Protein AF-A0A537J997-F1 (afdb_monomer)

Radius of gyration: 24.96 Å; Cα contacts (8 Å, |Δi|>4): 464; chains: 1; bounding box: 57×76×81 Å

Structure (mmCIF, N/CA/C/O backbone):
data_AF-A0A537J997-F1
#
_entry.id   AF-A0A537J997-F1
#
loop_
_atom_site.group_PDB
_atom_site.id
_atom_site.type_symbol
_atom_site.label_atom_id
_atom_site.label_alt_id
_atom_site.label_comp_id
_atom_site.label_asym_id
_atom_site.label_entity_id
_atom_site.label_seq_id
_atom_site.pdbx_PDB_ins_code
_atom_site.Cartn_x
_atom_site.Cartn_y
_atom_site.Cartn_z
_atom_site.occupancy
_atom_site.B_iso_or_equiv
_atom_site.auth_seq_id
_atom_site.auth_comp_id
_atom_site.auth_asym_id
_atom_site.auth_atom_id
_atom_site.pdbx_PDB_model_num
ATOM 1 N N . MET A 1 1 ? 32.917 -42.624 50.153 1.00 36.47 1 MET A N 1
ATOM 2 C CA . MET A 1 1 ? 31.633 -42.047 49.703 1.00 36.47 1 MET A CA 1
ATOM 3 C C . MET A 1 1 ? 31.854 -41.441 48.335 1.00 36.47 1 MET A C 1
ATOM 5 O O . MET A 1 1 ? 32.892 -40.838 48.102 1.00 36.47 1 MET A O 1
ATOM 9 N N . THR A 1 2 ? 30.968 -41.802 47.423 1.00 34.25 2 THR A N 1
ATOM 10 C CA . THR A 1 2 ? 31.220 -42.067 46.007 1.00 34.25 2 THR A CA 1
ATOM 11 C C . THR A 1 2 ? 31.314 -40.808 45.155 1.00 34.25 2 THR A C 1
ATOM 13 O O . THR A 1 2 ? 30.569 -39.849 45.336 1.00 34.25 2 THR A O 1
ATOM 16 N N . ALA A 1 3 ? 32.270 -40.859 44.231 1.00 29.03 3 ALA A N 1
ATOM 17 C CA . ALA A 1 3 ? 32.661 -39.797 43.332 1.00 29.03 3 ALA A CA 1
ATOM 18 C C . ALA A 1 3 ? 31.745 -39.674 42.107 1.00 29.03 3 ALA A C 1
ATOM 20 O O . ALA A 1 3 ? 31.043 -40.589 41.685 1.00 29.03 3 ALA A O 1
ATOM 21 N N . MET A 1 4 ? 31.827 -38.470 41.574 1.00 24.34 4 MET A N 1
ATOM 22 C CA . MET A 1 4 ? 31.091 -37.830 40.507 1.00 24.34 4 MET A CA 1
ATOM 23 C C . MET A 1 4 ? 31.702 -38.124 39.118 1.00 24.34 4 MET A C 1
ATOM 25 O O . MET A 1 4 ? 32.921 -38.213 39.000 1.00 24.34 4 MET A O 1
ATOM 29 N N . ARG A 1 5 ? 30.830 -38.076 38.091 1.00 26.88 5 ARG A N 1
ATOM 30 C CA . ARG A 1 5 ? 31.040 -37.680 36.671 1.00 26.88 5 ARG A CA 1
ATOM 31 C C . ARG A 1 5 ? 31.390 -38.715 35.579 1.00 26.88 5 ARG A C 1
ATOM 33 O O . ARG A 1 5 ? 32.319 -39.497 35.712 1.00 26.88 5 ARG A O 1
ATOM 40 N N . MET A 1 6 ? 30.733 -38.454 34.428 1.00 24.59 6 MET A N 1
ATOM 41 C CA . MET A 1 6 ? 31.009 -38.836 33.022 1.00 24.59 6 MET A CA 1
ATOM 42 C C . MET A 1 6 ? 30.538 -40.239 32.588 1.00 24.59 6 MET A C 1
ATOM 44 O O . MET A 1 6 ? 30.717 -41.183 33.335 1.00 24.59 6 MET A O 1
ATOM 48 N N . LEU A 1 7 ? 29.948 -40.500 31.410 1.00 22.09 7 LEU A N 1
ATOM 49 C CA . LEU A 1 7 ? 29.601 -39.767 30.171 1.00 22.09 7 LEU A CA 1
ATOM 50 C C . LEU A 1 7 ? 28.840 -40.784 29.256 1.00 22.09 7 LEU A C 1
ATOM 52 O O . LEU A 1 7 ? 28.905 -41.978 29.533 1.00 22.09 7 LEU A O 1
ATOM 56 N N . LEU A 1 8 ? 28.244 -40.322 28.140 1.00 22.23 8 LEU A N 1
ATOM 57 C CA . LEU A 1 8 ? 27.711 -41.084 26.977 1.00 22.23 8 LEU A CA 1
ATOM 58 C C . LEU A 1 8 ? 26.382 -41.841 27.171 1.00 22.23 8 LEU A C 1
ATOM 60 O O . LEU A 1 8 ? 26.118 -42.388 28.226 1.00 22.23 8 LEU A O 1
ATOM 64 N N . CYS A 1 9 ? 25.513 -42.051 26.182 1.00 22.20 9 CYS A N 1
ATOM 65 C CA . CYS A 1 9 ? 25.206 -41.485 24.863 1.00 22.20 9 CYS A CA 1
ATOM 66 C C . CYS A 1 9 ? 24.036 -42.360 24.380 1.00 22.20 9 CYS A C 1
ATOM 68 O O . CYS A 1 9 ? 24.237 -43.557 24.195 1.00 22.20 9 CYS A O 1
ATOM 70 N N . ALA A 1 10 ? 22.841 -41.816 24.153 1.00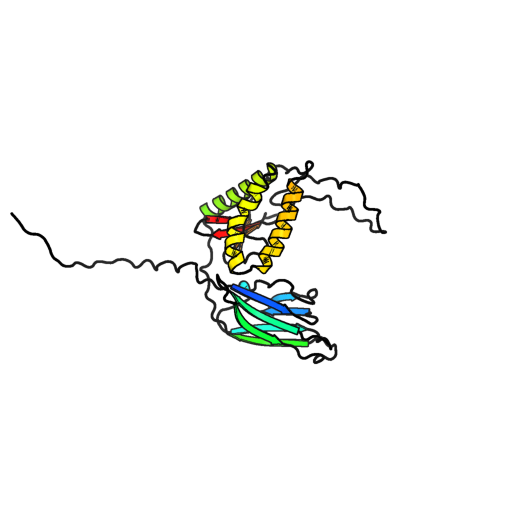 24.19 10 ALA A N 1
ATOM 71 C CA . ALA A 1 10 ? 21.840 -42.513 23.346 1.00 24.19 10 ALA A CA 1
ATOM 72 C C . ALA A 1 10 ? 20.944 -41.503 22.628 1.00 24.19 10 ALA A C 1
ATOM 74 O O . ALA A 1 10 ? 20.102 -40.823 23.205 1.00 24.19 10 ALA A O 1
ATOM 75 N N . LEU A 1 11 ? 21.239 -41.406 21.341 1.00 25.81 11 LEU A N 1
ATOM 76 C CA . LEU A 1 11 ? 20.594 -40.664 20.278 1.00 25.81 11 LEU A CA 1
ATOM 77 C C . LEU A 1 11 ? 19.203 -41.262 19.994 1.00 25.81 11 LEU A C 1
ATOM 79 O O . LEU A 1 11 ? 19.125 -42.446 19.679 1.00 25.81 11 LEU A O 1
ATOM 83 N N . ALA A 1 12 ? 18.131 -40.465 20.031 1.00 23.31 12 ALA A N 1
ATOM 84 C CA . ALA A 1 12 ? 16.886 -40.801 19.333 1.00 23.31 12 ALA A CA 1
ATOM 85 C C . ALA A 1 12 ? 16.036 -39.551 19.040 1.00 23.31 12 ALA A C 1
ATOM 87 O O . ALA A 1 12 ? 15.366 -39.010 19.911 1.00 23.31 12 ALA A O 1
ATOM 88 N N . LEU A 1 13 ? 16.098 -39.135 17.771 1.00 25.80 13 LEU A N 1
ATOM 89 C CA . LEU A 1 13 ? 15.106 -38.374 17.004 1.00 25.80 13 LEU A CA 1
ATOM 90 C C . LEU A 1 13 ? 14.492 -37.120 17.649 1.00 25.80 13 LEU A C 1
ATOM 92 O O . LEU A 1 13 ? 13.323 -37.088 18.028 1.00 25.80 13 LEU A O 1
ATOM 96 N N . LEU A 1 14 ? 15.232 -36.013 17.564 1.00 25.14 14 LEU A N 1
ATOM 97 C CA . LEU A 1 14 ? 14.590 -34.735 17.271 1.00 25.14 14 LEU A CA 1
ATOM 98 C C . LEU A 1 14 ? 14.124 -34.776 15.813 1.00 25.14 14 LEU A C 1
ATOM 100 O O . LEU A 1 14 ? 14.935 -34.730 14.888 1.00 25.14 14 LEU A O 1
ATOM 104 N N . VAL A 1 15 ? 12.808 -34.839 15.608 1.00 26.83 15 VAL A N 1
ATOM 105 C CA . VAL A 1 15 ? 12.205 -34.263 14.407 1.00 26.83 15 VAL A CA 1
ATOM 106 C C . VAL A 1 15 ? 12.656 -32.809 14.405 1.00 26.83 15 VAL A C 1
ATOM 108 O O . VAL A 1 15 ? 12.226 -32.021 15.248 1.00 26.83 15 VAL A O 1
ATOM 111 N N . ALA A 1 16 ? 13.581 -32.472 13.510 1.00 25.88 16 ALA A N 1
ATOM 112 C CA . ALA A 1 16 ? 13.862 -31.091 13.185 1.00 25.88 16 ALA A CA 1
ATOM 113 C C . ALA A 1 16 ? 12.569 -30.528 12.590 1.00 25.88 16 ALA A C 1
ATOM 115 O O . ALA A 1 16 ? 12.304 -30.652 11.396 1.00 25.88 16 ALA A O 1
ATOM 116 N N . VAL A 1 17 ? 11.724 -29.955 13.449 1.00 29.30 17 VAL A N 1
ATOM 117 C CA . VAL A 1 17 ? 10.783 -28.934 13.011 1.00 29.30 17 VAL A CA 1
ATOM 118 C C . VAL A 1 17 ? 11.666 -27.923 12.287 1.00 29.30 17 VAL A C 1
ATOM 120 O O . VAL A 1 17 ? 12.625 -27.452 12.909 1.00 29.30 17 VAL A O 1
ATOM 123 N N . PRO A 1 18 ? 11.453 -27.649 10.988 1.00 28.91 18 PRO A N 1
ATOM 124 C CA . PRO A 1 18 ? 12.225 -26.612 10.334 1.00 28.91 18 PRO A CA 1
ATOM 125 C C . PRO A 1 18 ? 12.043 -25.360 11.183 1.00 28.91 18 PRO A C 1
ATOM 127 O O . PRO A 1 18 ? 10.910 -24.934 11.425 1.00 28.91 18 PRO A O 1
ATOM 130 N N . ALA A 1 19 ? 13.153 -24.845 11.715 1.00 31.05 19 ALA A N 1
ATOM 131 C CA . ALA A 1 19 ? 13.163 -23.558 12.376 1.00 31.05 19 ALA A CA 1
ATOM 132 C C . ALA A 1 19 ? 12.455 -22.596 11.423 1.00 31.05 19 ALA A C 1
ATOM 134 O O . ALA A 1 19 ? 12.848 -22.482 10.259 1.00 31.05 19 ALA A O 1
ATOM 135 N N . ALA A 1 20 ? 11.347 -22.011 11.880 1.00 33.69 20 ALA A N 1
ATOM 136 C CA . ALA A 1 20 ? 10.652 -20.994 11.117 1.00 33.69 20 ALA A CA 1
ATOM 137 C C . ALA A 1 20 ? 11.705 -19.958 10.727 1.00 33.69 20 ALA A C 1
ATOM 139 O O . ALA A 1 20 ? 12.398 -19.446 11.608 1.00 33.69 20 ALA A O 1
ATOM 140 N N . ALA A 1 21 ? 11.880 -19.743 9.420 1.00 32.38 21 ALA A N 1
ATOM 141 C CA . ALA A 1 21 ? 12.782 -18.725 8.915 1.00 32.38 21 ALA A CA 1
ATOM 142 C C . ALA A 1 21 ? 12.516 -17.440 9.699 1.00 32.38 21 ALA A C 1
ATOM 144 O O . ALA A 1 21 ? 11.359 -17.029 9.839 1.00 32.38 21 ALA A O 1
ATOM 145 N N . ASP A 1 22 ? 13.578 -16.875 10.264 1.00 36.34 22 ASP A N 1
ATOM 146 C CA . ASP A 1 22 ? 13.520 -15.610 10.974 1.00 36.34 22 ASP A CA 1
ATOM 147 C C . ASP A 1 22 ? 12.771 -14.608 10.068 1.00 36.34 22 ASP A C 1
ATOM 149 O O . ASP A 1 22 ? 13.164 -14.436 8.909 1.00 36.34 22 ASP A O 1
ATOM 153 N N . PRO A 1 23 ? 11.658 -13.983 10.501 1.00 44.84 23 PRO A N 1
ATOM 154 C CA . PRO A 1 23 ? 10.843 -13.107 9.649 1.00 44.84 23 PRO A CA 1
ATOM 155 C C . PRO A 1 23 ? 11.566 -11.822 9.183 1.00 44.84 23 PRO A C 1
ATOM 157 O O . PRO A 1 23 ? 10.929 -10.917 8.639 1.00 44.84 23 PRO A O 1
ATOM 160 N N . GLY A 1 24 ? 12.882 -11.719 9.403 1.00 45.59 24 GLY A N 1
ATOM 161 C CA . GLY A 1 24 ? 13.751 -10.610 9.015 1.00 45.59 24 GLY A CA 1
ATOM 162 C C . GLY A 1 24 ? 14.132 -10.549 7.530 1.00 45.59 24 GLY A C 1
ATOM 163 O O . GLY A 1 24 ? 14.471 -9.468 7.062 1.00 45.59 24 GLY A O 1
ATOM 164 N N . ASP A 1 25 ? 13.996 -11.643 6.776 1.00 57.88 25 ASP A N 1
ATOM 165 C CA . ASP A 1 25 ? 14.516 -11.760 5.398 1.00 57.88 25 ASP A CA 1
ATOM 166 C C . ASP A 1 25 ? 13.438 -11.641 4.304 1.00 57.88 25 ASP A C 1
ATOM 168 O O . ASP A 1 25 ? 13.562 -12.188 3.205 1.00 57.88 25 ASP A O 1
ATOM 172 N N . VAL A 1 26 ? 12.344 -10.940 4.602 1.00 73.44 26 VAL A N 1
ATOM 173 C CA . VAL A 1 26 ? 11.335 -10.640 3.585 1.00 73.44 26 VAL A CA 1
ATOM 174 C C . VAL A 1 26 ? 11.780 -9.448 2.746 1.00 73.44 26 VAL A C 1
ATOM 176 O O . VAL A 1 26 ? 11.972 -8.345 3.258 1.00 73.44 26 VAL A O 1
ATOM 179 N N . GLU A 1 27 ? 11.839 -9.677 1.441 1.00 82.88 27 GLU A N 1
ATOM 180 C CA . GLU A 1 27 ? 12.090 -8.664 0.427 1.00 82.88 27 GLU A CA 1
ATOM 181 C C . GLU A 1 27 ? 10.782 -8.209 -0.232 1.00 82.88 27 GLU A C 1
ATOM 183 O O . GLU A 1 27 ? 9.916 -9.018 -0.565 1.00 82.88 27 GLU A O 1
ATOM 188 N N . TYR A 1 28 ? 10.671 -6.906 -0.455 1.00 86.56 28 TYR A N 1
ATOM 189 C CA . TYR A 1 28 ? 9.543 -6.249 -1.102 1.00 86.56 28 TYR A CA 1
ATOM 190 C C . TYR A 1 28 ? 10.044 -5.483 -2.316 1.00 86.56 28 TYR A C 1
ATOM 192 O O . TYR A 1 28 ? 11.132 -4.912 -2.287 1.00 86.56 28 TYR A O 1
ATOM 200 N N . GLN A 1 29 ? 9.257 -5.454 -3.384 1.00 90.62 29 GLN A N 1
ATOM 201 C CA . GLN A 1 29 ? 9.629 -4.794 -4.624 1.00 90.62 29 GLN A CA 1
ATOM 202 C C . GLN A 1 29 ? 8.787 -3.551 -4.823 1.00 90.62 29 GLN A C 1
ATOM 204 O O . GLN A 1 29 ? 7.559 -3.585 -4.705 1.00 90.62 29 GLN A O 1
ATOM 209 N N . PHE A 1 30 ? 9.475 -2.465 -5.148 1.00 90.88 30 PHE A N 1
ATOM 210 C CA . PHE A 1 30 ? 8.882 -1.161 -5.363 1.00 90.88 30 PHE A CA 1
ATOM 211 C C . PHE A 1 30 ? 9.250 -0.633 -6.737 1.00 90.88 30 PHE A C 1
ATOM 213 O O . PHE A 1 30 ? 10.374 -0.810 -7.205 1.00 90.88 30 PHE A O 1
ATOM 220 N N . LEU A 1 31 ? 8.290 0.037 -7.359 1.00 91.44 31 LEU A N 1
ATOM 221 C CA . LEU A 1 31 ? 8.464 0.733 -8.617 1.00 91.44 31 LEU A CA 1
ATOM 222 C C . LEU A 1 31 ? 8.295 2.227 -8.395 1.00 91.44 31 LEU A C 1
ATOM 224 O O . LEU A 1 31 ? 7.291 2.668 -7.844 1.00 91.44 31 LEU A O 1
ATOM 228 N N . TRP A 1 32 ? 9.249 3.014 -8.858 1.00 88.00 32 TRP A N 1
ATOM 229 C CA . TRP A 1 32 ? 9.137 4.466 -8.847 1.00 88.00 32 TRP A CA 1
ATOM 230 C C . TRP A 1 32 ? 9.607 5.040 -10.177 1.00 88.00 32 TRP A C 1
ATOM 232 O O . TRP A 1 32 ? 10.309 4.378 -10.951 1.00 88.00 32 TRP A O 1
ATOM 242 N N . SER A 1 33 ? 9.175 6.264 -10.462 1.00 87.69 33 SER A N 1
ATOM 243 C CA . SER A 1 33 ? 9.566 6.973 -11.668 1.00 87.69 33 SER A CA 1
ATOM 244 C C . SER A 1 33 ? 9.906 8.422 -11.373 1.00 87.69 33 SER A C 1
ATOM 246 O O . SER A 1 33 ? 9.309 9.056 -10.509 1.00 87.69 33 SER A O 1
ATOM 248 N N . GLU A 1 34 ? 10.853 8.944 -12.136 1.00 87.00 34 GLU A N 1
ATOM 249 C CA . GLU A 1 34 ? 11.263 10.343 -12.111 1.00 87.00 34 GLU A CA 1
ATOM 250 C C . GLU A 1 34 ? 11.273 10.896 -13.534 1.00 87.00 34 GLU A C 1
ATOM 252 O O . GLU A 1 34 ? 11.665 10.203 -14.475 1.00 87.00 34 GLU A O 1
ATOM 257 N N . GLY A 1 35 ? 10.906 12.170 -13.676 1.00 79.69 35 GLY A N 1
ATOM 258 C CA . GLY A 1 35 ? 11.126 12.926 -14.903 1.00 79.69 35 GLY A CA 1
ATOM 259 C C . GLY A 1 35 ? 9.905 13.076 -15.811 1.00 79.69 35 GLY A C 1
ATOM 260 O O . GLY A 1 35 ? 8.894 13.623 -15.382 1.00 79.69 35 GLY A O 1
ATOM 261 N N . ALA A 1 36 ? 10.066 12.727 -17.093 1.00 72.56 36 ALA A N 1
ATOM 262 C CA . ALA A 1 36 ? 9.129 13.057 -18.175 1.00 72.56 36 ALA A CA 1
ATOM 263 C C . ALA A 1 36 ? 7.803 12.267 -18.156 1.00 72.56 36 ALA A C 1
ATOM 265 O O . ALA A 1 36 ? 7.591 11.382 -17.335 1.00 72.56 36 ALA A O 1
ATOM 266 N N . TYR A 1 37 ? 6.911 12.582 -19.104 1.00 78.81 37 TYR A N 1
ATOM 267 C CA . TYR A 1 37 ? 5.542 12.066 -19.160 1.00 78.81 37 TYR A CA 1
ATOM 268 C C . TYR A 1 37 ? 5.475 10.542 -19.356 1.00 78.81 37 TYR A C 1
ATOM 270 O O . TYR A 1 37 ? 5.784 10.005 -20.427 1.00 78.81 37 TYR A O 1
ATOM 278 N N . LEU A 1 38 ? 5.025 9.860 -18.306 1.00 86.38 38 LEU A N 1
ATOM 279 C CA . LEU A 1 38 ? 4.785 8.427 -18.268 1.00 86.38 38 LEU A CA 1
ATOM 280 C C . LEU A 1 38 ? 3.290 8.153 -18.485 1.00 86.38 38 LEU A C 1
ATOM 282 O O . LEU A 1 38 ? 2.442 8.599 -17.718 1.00 86.38 38 LEU A O 1
ATOM 286 N N . HIS A 1 39 ? 2.969 7.394 -19.532 1.00 88.25 39 HIS A N 1
ATOM 287 C CA . HIS A 1 39 ? 1.589 7.012 -19.839 1.00 88.25 39 HIS A CA 1
ATOM 288 C C . HIS A 1 39 ? 1.198 5.738 -19.109 1.00 88.25 39 HIS A C 1
ATOM 290 O O . HIS A 1 39 ? 0.129 5.663 -18.525 1.00 88.25 39 HIS A O 1
ATOM 296 N N . ARG A 1 40 ? 2.049 4.711 -19.129 1.00 90.75 40 ARG A N 1
ATOM 297 C CA . ARG A 1 40 ? 1.726 3.428 -18.504 1.00 90.75 40 ARG A CA 1
ATOM 298 C C . ARG A 1 40 ? 2.979 2.667 -18.120 1.00 90.75 40 ARG A C 1
ATOM 300 O O . ARG A 1 40 ? 3.969 2.658 -18.846 1.00 90.75 40 ARG A O 1
ATOM 307 N N . VAL A 1 41 ? 2.901 1.978 -16.989 1.00 92.06 41 VAL A N 1
ATOM 308 C CA . VAL A 1 41 ? 3.865 0.953 -16.595 1.00 92.06 41 VAL A CA 1
ATOM 309 C C . VAL A 1 41 ? 3.117 -0.344 -16.381 1.00 92.06 41 VAL A C 1
ATOM 311 O O . VAL A 1 41 ? 2.090 -0.368 -15.698 1.00 92.06 41 VAL A O 1
ATOM 314 N N . ALA A 1 42 ? 3.642 -1.427 -16.940 1.00 93.94 42 ALA A N 1
ATOM 315 C CA . ALA A 1 42 ? 3.146 -2.766 -16.694 1.00 93.94 42 ALA A CA 1
ATOM 316 C C . ALA A 1 42 ? 4.278 -3.729 -16.342 1.00 93.94 42 ALA A C 1
ATOM 318 O O . ALA A 1 42 ? 5.394 -3.628 -16.846 1.00 93.94 42 ALA A O 1
ATOM 319 N N . LEU A 1 43 ? 3.966 -4.685 -15.475 1.00 95.62 43 LEU A N 1
ATOM 320 C CA . LEU A 1 43 ? 4.840 -5.793 -15.116 1.00 95.62 43 LEU A CA 1
ATOM 321 C C . LEU A 1 43 ? 4.164 -7.085 -15.550 1.00 95.62 43 LEU A C 1
ATOM 323 O O . LEU A 1 43 ? 3.027 -7.356 -15.166 1.00 95.62 43 LEU A O 1
ATOM 327 N N . ASN A 1 44 ? 4.850 -7.866 -16.386 1.00 95.94 44 ASN A N 1
ATOM 328 C CA . ASN A 1 44 ? 4.325 -9.115 -16.943 1.00 95.94 44 ASN A CA 1
ATOM 329 C C . ASN A 1 44 ? 2.937 -8.943 -17.602 1.00 95.94 44 ASN A C 1
ATOM 331 O O . ASN A 1 44 ? 2.044 -9.770 -17.425 1.00 95.94 44 ASN A O 1
ATOM 335 N N . GLY A 1 45 ? 2.741 -7.835 -18.326 1.00 92.56 45 GLY A N 1
ATOM 336 C CA . GLY A 1 45 ? 1.480 -7.489 -18.995 1.00 92.56 45 GLY A CA 1
ATOM 337 C C . GLY A 1 45 ? 0.400 -6.879 -18.090 1.00 92.56 45 GLY A C 1
ATOM 338 O O . GLY A 1 45 ? -0.591 -6.363 -18.604 1.00 92.56 45 GLY A O 1
ATOM 339 N N . MET A 1 46 ? 0.585 -6.870 -16.767 1.00 93.19 46 MET A N 1
ATOM 340 C CA . MET A 1 46 ? -0.355 -6.261 -15.821 1.00 93.19 46 MET A CA 1
ATOM 341 C C . MET A 1 46 ? 0.000 -4.797 -15.571 1.00 93.19 46 MET A C 1
ATOM 343 O O . MET A 1 46 ? 1.105 -4.495 -15.126 1.00 93.19 46 MET A O 1
ATOM 347 N N . THR A 1 47 ? -0.935 -3.885 -15.839 1.00 91.44 47 THR A N 1
ATOM 348 C CA . THR A 1 47 ? -0.761 -2.450 -15.570 1.00 91.44 47 THR A CA 1
ATOM 349 C C . THR A 1 47 ? -0.611 -2.189 -14.072 1.00 91.44 47 THR A C 1
ATOM 351 O O . THR A 1 47 ? -1.487 -2.557 -13.294 1.00 91.44 47 THR A O 1
ATOM 354 N N . VAL A 1 48 ? 0.473 -1.513 -13.685 1.00 88.69 48 VAL A N 1
ATOM 355 C CA . VAL A 1 48 ? 0.752 -1.099 -12.297 1.00 88.69 48 VAL A CA 1
ATOM 356 C C . VAL A 1 48 ? 0.616 0.412 -12.087 1.00 88.69 48 VAL A C 1
ATOM 358 O O . VAL A 1 48 ? 0.370 0.846 -10.967 1.00 88.69 48 VAL A O 1
ATOM 361 N N . ALA A 1 49 ? 0.732 1.207 -13.155 1.00 85.75 49 ALA A N 1
ATOM 362 C CA . ALA A 1 49 ? 0.487 2.651 -13.171 1.00 85.75 49 ALA A CA 1
ATOM 363 C C . ALA A 1 49 ? -0.010 3.083 -14.564 1.00 85.75 49 ALA A C 1
ATOM 365 O O . ALA A 1 49 ? 0.443 2.511 -15.558 1.00 85.75 49 ALA A O 1
ATOM 366 N N . GLY A 1 50 ? -0.913 4.069 -14.658 1.00 80.25 50 GLY A N 1
ATOM 367 C CA . GLY A 1 50 ? -1.509 4.509 -15.932 1.00 80.25 50 GLY A CA 1
ATOM 368 C C . GLY A 1 50 ? -1.978 5.975 -15.964 1.00 80.25 50 GLY A C 1
ATOM 369 O O . GLY A 1 50 ? -2.279 6.529 -14.910 1.00 80.25 50 GLY A O 1
ATOM 370 N N . ASP A 1 51 ? -2.001 6.557 -17.173 1.00 63.75 51 ASP A N 1
ATOM 371 C CA . ASP A 1 51 ? -2.499 7.829 -17.763 1.00 63.75 51 ASP A CA 1
ATOM 372 C C . ASP A 1 51 ? -2.581 9.117 -16.908 1.00 63.75 51 ASP A C 1
ATOM 374 O O . ASP A 1 51 ? -3.028 10.160 -17.381 1.00 63.75 51 ASP A O 1
ATOM 378 N N . THR A 1 52 ? -2.110 9.101 -15.664 1.00 53.97 52 THR A N 1
ATOM 379 C CA . THR A 1 52 ? -2.242 10.213 -14.705 1.00 53.97 52 THR A CA 1
ATOM 380 C C . THR A 1 52 ? -0.940 10.584 -13.998 1.00 53.97 52 THR A C 1
ATOM 382 O O . THR A 1 52 ? -0.904 11.581 -13.280 1.00 53.97 52 THR A O 1
ATOM 385 N N . ALA A 1 53 ? 0.152 9.846 -14.215 1.00 53.94 53 ALA A N 1
ATOM 386 C CA . ALA A 1 53 ? 1.402 10.052 -13.489 1.00 53.94 53 ALA A CA 1
ATOM 387 C C . ALA A 1 53 ? 2.494 10.641 -14.395 1.00 53.94 53 ALA A C 1
ATOM 389 O O . ALA A 1 53 ? 3.216 9.912 -15.058 1.00 53.94 53 ALA A O 1
ATOM 390 N N . ILE A 1 54 ? 2.674 11.967 -14.374 1.00 53.75 54 ILE A N 1
ATOM 391 C CA . ILE A 1 54 ? 3.890 12.601 -14.932 1.00 53.75 54 ILE A CA 1
ATOM 392 C C . ILE A 1 54 ? 5.122 12.173 -14.111 1.00 53.75 54 ILE A C 1
ATOM 394 O O . ILE A 1 54 ? 6.214 12.023 -14.637 1.00 53.75 54 ILE A O 1
ATOM 398 N N . SER A 1 55 ? 4.925 11.919 -12.817 1.00 60.06 55 SER A N 1
ATOM 399 C CA . SER A 1 55 ? 5.916 11.377 -11.893 1.00 60.06 55 SER A CA 1
ATOM 400 C C . SER A 1 55 ? 5.197 10.542 -10.836 1.00 60.06 55 SER A C 1
ATOM 402 O O . SER A 1 55 ? 4.146 10.948 -10.330 1.00 60.06 55 SER A O 1
ATOM 404 N N . ILE A 1 56 ? 5.745 9.371 -10.511 1.00 63.66 56 ILE A N 1
ATOM 405 C CA . ILE A 1 56 ? 5.291 8.568 -9.379 1.00 63.66 56 ILE A CA 1
ATOM 406 C C . ILE A 1 56 ? 5.966 9.162 -8.140 1.00 63.66 56 ILE A C 1
ATOM 408 O O . ILE A 1 56 ? 7.095 8.820 -7.801 1.00 63.66 56 ILE A O 1
ATOM 412 N N . SER A 1 57 ? 5.267 10.076 -7.466 1.00 67.94 57 SER A N 1
ATOM 413 C CA . SER A 1 57 ? 5.777 10.762 -6.270 1.00 67.94 57 SER A CA 1
ATOM 414 C C . SER A 1 57 ? 6.018 9.827 -5.081 1.00 67.94 57 SER A C 1
ATOM 416 O O . SER A 1 57 ? 6.714 10.197 -4.137 1.00 67.94 57 SER A O 1
ATOM 418 N N . LEU A 1 58 ? 5.446 8.622 -5.119 1.00 76.81 58 LEU A N 1
ATOM 419 C CA . LEU A 1 58 ? 5.526 7.619 -4.069 1.00 76.81 58 LEU A CA 1
ATOM 420 C C . LEU A 1 58 ? 5.775 6.229 -4.665 1.00 76.81 58 LEU A C 1
ATOM 422 O O . LEU A 1 58 ? 4.967 5.791 -5.483 1.00 76.81 58 LEU A O 1
ATOM 426 N N . PRO A 1 59 ? 6.843 5.518 -4.253 1.00 84.56 59 PRO A N 1
ATOM 427 C CA . PRO A 1 59 ? 7.115 4.163 -4.715 1.00 84.56 59 PRO A CA 1
ATOM 428 C C . PRO A 1 59 ? 5.889 3.241 -4.616 1.00 84.56 59 PRO A C 1
ATOM 430 O O . PRO A 1 59 ? 5.300 3.060 -3.553 1.00 84.56 59 PRO A O 1
ATOM 433 N N . ILE A 1 60 ? 5.518 2.628 -5.735 1.00 86.25 60 ILE A N 1
ATOM 434 C CA . ILE A 1 60 ? 4.393 1.702 -5.842 1.00 86.25 60 ILE A CA 1
ATOM 435 C C . ILE A 1 60 ? 4.871 0.316 -5.437 1.00 86.25 60 ILE A C 1
ATOM 437 O O . ILE A 1 60 ? 5.838 -0.200 -5.995 1.00 86.25 60 ILE A O 1
ATOM 441 N N . TYR A 1 61 ? 4.171 -0.320 -4.507 1.00 85.81 61 TYR A N 1
ATOM 442 C CA . TYR A 1 61 ? 4.412 -1.719 -4.184 1.00 85.81 61 TYR A CA 1
ATOM 443 C C . TYR A 1 61 ? 3.995 -2.638 -5.339 1.00 85.81 61 TYR A C 1
ATOM 445 O O . TYR A 1 61 ? 2.845 -2.607 -5.788 1.00 85.81 61 TYR A O 1
ATOM 453 N N . VAL A 1 62 ? 4.924 -3.476 -5.808 1.00 88.94 62 VAL A N 1
ATOM 454 C CA . VAL A 1 62 ? 4.724 -4.297 -7.009 1.00 88.94 62 VAL A CA 1
ATOM 455 C C . VAL A 1 62 ? 5.081 -5.777 -6.871 1.00 88.94 62 VAL A C 1
ATOM 457 O O . VAL A 1 62 ? 4.977 -6.505 -7.857 1.00 88.94 62 VAL A O 1
ATOM 460 N N . THR A 1 63 ? 5.435 -6.271 -5.680 1.00 88.00 63 THR A N 1
ATOM 461 C CA . THR A 1 63 ? 5.808 -7.689 -5.479 1.00 88.00 63 THR A CA 1
ATOM 462 C C . THR A 1 63 ? 4.788 -8.667 -6.061 1.00 88.00 63 THR A C 1
ATOM 464 O O . THR A 1 63 ? 5.174 -9.639 -6.704 1.00 88.00 63 THR A O 1
ATOM 467 N N . LYS A 1 64 ? 3.485 -8.392 -5.921 1.00 84.25 64 LYS A N 1
ATOM 468 C CA . LYS A 1 64 ? 2.420 -9.267 -6.440 1.00 84.25 64 LYS A CA 1
ATOM 469 C C . LYS A 1 64 ? 2.357 -9.386 -7.966 1.00 84.25 64 LYS A C 1
ATOM 471 O O . LYS A 1 64 ? 1.740 -10.318 -8.471 1.00 84.25 64 LYS A O 1
ATOM 476 N N . TYR A 1 65 ? 2.974 -8.460 -8.701 1.00 89.50 65 TYR A N 1
ATOM 477 C CA . TYR A 1 65 ? 3.021 -8.499 -10.165 1.00 89.50 65 TYR A CA 1
ATOM 478 C C . TYR A 1 65 ? 4.244 -9.252 -10.696 1.00 89.50 65 TYR A C 1
ATOM 480 O O . TYR A 1 65 ? 4.365 -9.455 -11.905 1.00 89.50 65 TYR A O 1
ATOM 488 N N . LEU A 1 66 ? 5.154 -9.659 -9.808 1.00 91.12 66 LEU A N 1
ATOM 489 C CA . LEU A 1 66 ? 6.394 -10.336 -10.154 1.00 91.12 66 LEU A CA 1
ATOM 490 C C . LEU A 1 66 ? 6.262 -11.848 -9.985 1.00 91.12 66 LEU A C 1
ATOM 492 O O . LEU A 1 66 ? 5.550 -12.357 -9.120 1.00 91.12 66 LEU A O 1
ATOM 496 N N . ARG A 1 67 ? 7.008 -12.575 -10.810 1.00 91.06 67 ARG A N 1
ATOM 497 C CA . ARG A 1 67 ? 7.197 -14.021 -10.692 1.00 91.06 67 ARG A CA 1
ATOM 498 C C . ARG A 1 67 ? 8.660 -14.331 -10.426 1.00 91.06 67 ARG A C 1
ATOM 500 O O . ARG A 1 67 ? 9.542 -13.541 -10.740 1.00 91.06 67 ARG A O 1
ATOM 507 N N . ASP A 1 68 ? 8.907 -15.493 -9.843 1.00 89.81 68 ASP A N 1
ATOM 508 C CA . ASP A 1 68 ? 10.276 -15.975 -9.679 1.00 89.81 68 ASP A CA 1
ATOM 509 C C . ASP A 1 68 ? 10.877 -16.309 -11.055 1.00 89.81 68 ASP A C 1
ATOM 511 O O . ASP A 1 68 ? 10.195 -16.898 -11.900 1.00 89.81 68 ASP A O 1
ATOM 515 N N . GLY A 1 69 ? 12.120 -15.895 -11.301 1.00 93.44 69 GLY A N 1
ATOM 516 C CA . GLY A 1 69 ? 12.785 -16.026 -12.594 1.00 93.44 69 GLY A CA 1
ATOM 517 C C . GLY A 1 69 ? 12.530 -14.848 -13.542 1.00 93.44 69 GLY A C 1
ATOM 518 O O . GLY A 1 69 ? 12.700 -13.682 -13.178 1.00 93.44 69 GLY A O 1
ATOM 519 N N . ALA A 1 70 ? 12.200 -15.150 -14.800 1.00 95.81 70 ALA A N 1
ATOM 520 C CA . ALA A 1 70 ? 12.138 -14.167 -15.883 1.00 95.81 70 ALA A CA 1
ATOM 521 C C . ALA A 1 70 ? 10.870 -13.302 -15.826 1.00 95.81 70 ALA A C 1
ATOM 523 O O . ALA A 1 70 ? 9.757 -13.820 -15.808 1.00 95.81 70 ALA A O 1
ATOM 524 N N . ASN A 1 71 ? 11.021 -11.986 -15.888 1.00 97.50 71 ASN A N 1
ATOM 525 C CA . ASN A 1 71 ? 9.953 -10.991 -15.873 1.00 97.50 71 ASN A CA 1
ATOM 526 C C . ASN A 1 71 ? 10.142 -9.985 -17.019 1.00 97.50 71 ASN A C 1
ATOM 528 O O . ASN A 1 71 ? 11.216 -9.899 -17.614 1.00 97.50 71 ASN A O 1
ATOM 532 N N . GLU A 1 72 ? 9.102 -9.208 -17.313 1.00 97.75 72 GLU A N 1
ATOM 533 C CA . GLU A 1 72 ? 9.149 -8.107 -18.280 1.00 97.75 72 GLU A CA 1
ATOM 534 C C . GLU A 1 72 ? 8.579 -6.828 -17.659 1.00 97.75 72 GLU A C 1
ATOM 536 O O . GLU A 1 72 ? 7.480 -6.839 -17.098 1.00 97.75 72 GLU A O 1
ATOM 541 N N . LEU A 1 73 ? 9.331 -5.734 -17.776 1.00 97.38 73 LEU A N 1
ATOM 542 C CA . LEU A 1 73 ? 8.881 -4.376 -17.494 1.00 97.38 73 LEU A CA 1
ATOM 543 C C . LEU A 1 73 ? 8.496 -3.712 -18.816 1.00 97.38 73 LEU A C 1
ATOM 545 O O . LEU A 1 73 ? 9.325 -3.586 -19.712 1.00 97.38 73 LEU A O 1
ATOM 549 N N . GLU A 1 74 ? 7.255 -3.266 -18.932 1.00 96.56 74 GLU A N 1
ATOM 550 C CA . GLU A 1 74 ? 6.756 -2.517 -20.078 1.00 96.56 74 GLU A CA 1
ATOM 551 C C . GLU A 1 74 ? 6.525 -1.060 -19.670 1.00 96.56 74 GLU A C 1
ATOM 553 O O . GLU A 1 74 ? 5.816 -0.787 -18.700 1.00 96.56 74 GLU A O 1
ATOM 558 N N . VAL A 1 75 ? 7.136 -0.129 -20.402 1.00 93.94 75 VAL A N 1
ATOM 559 C CA . VAL A 1 75 ? 7.043 1.316 -20.164 1.00 93.94 75 VAL A CA 1
ATOM 560 C C . VAL A 1 75 ? 6.515 1.990 -21.421 1.00 93.94 75 VAL A C 1
ATOM 562 O O . VAL A 1 75 ? 7.132 1.915 -22.483 1.00 93.94 75 VAL A O 1
ATOM 565 N N . GLU A 1 76 ? 5.380 2.661 -21.292 1.00 93.19 76 GLU A N 1
ATOM 566 C CA . GLU A 1 76 ? 4.763 3.484 -22.325 1.00 93.19 76 GLU A CA 1
ATOM 567 C C . GLU A 1 76 ? 4.931 4.957 -21.951 1.00 93.19 76 GLU A C 1
ATOM 569 O O . GLU A 1 76 ? 4.485 5.390 -20.886 1.00 93.19 76 GLU A O 1
ATOM 574 N N . TYR A 1 77 ? 5.602 5.732 -22.800 1.00 91.50 77 TYR A N 1
ATOM 575 C CA . TYR A 1 77 ? 6.006 7.103 -22.482 1.00 91.50 77 TYR A CA 1
ATOM 576 C C . TYR A 1 77 ? 6.099 7.983 -23.732 1.00 91.50 77 TYR A C 1
ATOM 578 O O . TYR A 1 77 ? 6.148 7.497 -24.866 1.00 91.50 77 TYR A O 1
ATOM 586 N N . THR A 1 78 ? 6.133 9.294 -23.503 1.00 90.50 78 THR A N 1
ATOM 587 C CA . THR A 1 78 ? 6.543 10.294 -24.493 1.00 90.50 78 THR A CA 1
ATOM 588 C C . THR A 1 78 ? 7.710 11.071 -23.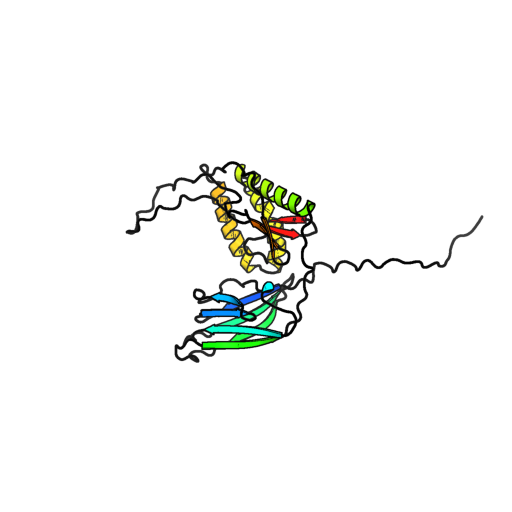898 1.00 90.50 78 THR A C 1
ATOM 590 O O . THR A 1 78 ? 7.591 11.664 -22.829 1.00 90.50 78 THR A O 1
ATOM 593 N N . SER A 1 79 ? 8.865 11.034 -24.562 1.00 88.19 79 SER A N 1
ATOM 594 C CA . SER A 1 79 ? 10.072 11.718 -24.088 1.00 88.19 79 SER A CA 1
ATOM 595 C C . SER A 1 79 ? 9.890 13.234 -24.119 1.00 88.19 79 SER A C 1
ATOM 597 O O . SER A 1 79 ? 9.520 13.789 -25.158 1.00 88.19 79 SER A O 1
ATOM 599 N N . ASP A 1 80 ? 10.257 13.908 -23.036 1.00 87.12 80 ASP A N 1
ATOM 600 C CA . ASP A 1 80 ? 10.370 15.364 -23.006 1.00 87.12 80 ASP A CA 1
ATOM 601 C C . ASP A 1 80 ? 11.710 15.820 -23.623 1.00 87.12 80 ASP A C 1
ATOM 603 O O . ASP A 1 80 ? 12.683 15.063 -23.682 1.00 87.12 80 ASP A O 1
ATOM 607 N N . THR A 1 81 ? 11.768 17.051 -24.138 1.00 88.25 81 THR A N 1
ATOM 608 C CA . THR A 1 81 ? 12.980 17.598 -24.784 1.00 88.25 81 THR A CA 1
ATOM 609 C C . THR A 1 81 ? 14.011 18.135 -23.788 1.00 88.25 81 THR A C 1
ATOM 611 O O . THR A 1 81 ? 15.160 18.364 -24.161 1.00 88.25 81 THR A O 1
ATOM 614 N N . ARG A 1 82 ? 13.620 18.331 -22.525 1.00 86.88 82 ARG A N 1
ATOM 615 C CA . ARG A 1 82 ? 14.424 18.929 -21.451 1.00 86.88 82 ARG A CA 1
ATOM 616 C C . ARG A 1 82 ? 14.703 17.947 -20.317 1.00 86.88 82 ARG A C 1
ATOM 618 O O . ARG A 1 82 ? 15.757 18.038 -19.696 1.00 86.88 82 ARG A O 1
ATOM 625 N N . VAL A 1 83 ? 13.778 17.030 -20.040 1.00 85.56 83 VAL A N 1
ATOM 626 C CA . VAL A 1 83 ? 13.852 16.087 -18.916 1.00 85.56 83 VAL A CA 1
ATOM 627 C C . VAL A 1 83 ? 13.793 14.644 -19.428 1.00 85.56 83 VAL A C 1
ATOM 629 O O . VAL A 1 83 ? 12.964 14.308 -20.268 1.00 85.56 83 VAL A O 1
ATOM 632 N N . GLY A 1 84 ? 14.680 13.773 -18.944 1.00 85.44 84 GLY A N 1
ATOM 633 C CA . GLY A 1 84 ? 14.607 12.330 -19.213 1.00 85.44 84 GLY A CA 1
ATOM 634 C C . GLY A 1 84 ? 13.640 11.630 -18.256 1.00 85.44 84 GLY A C 1
ATOM 635 O O . GLY A 1 84 ? 13.456 12.087 -17.135 1.00 85.44 84 GLY A O 1
ATOM 636 N N . LEU A 1 85 ? 13.030 10.522 -18.671 1.00 88.44 85 LEU A N 1
ATOM 637 C CA . LEU A 1 85 ? 12.264 9.619 -17.808 1.00 88.44 85 LEU A CA 1
ATOM 638 C C . LEU A 1 85 ? 13.194 8.535 -17.257 1.00 88.44 85 LEU A C 1
ATOM 640 O O . LEU A 1 85 ? 13.957 7.929 -18.007 1.00 88.44 85 LEU A O 1
ATOM 644 N N . SER A 1 86 ? 13.090 8.242 -15.966 1.00 91.06 86 SER A N 1
ATOM 645 C CA . SER A 1 86 ? 13.677 7.060 -15.338 1.00 91.06 86 SER A CA 1
ATOM 646 C C . SER A 1 86 ? 12.570 6.254 -14.672 1.00 91.06 86 SER A C 1
ATOM 648 O O . SER A 1 86 ? 11.787 6.814 -13.914 1.00 91.06 86 SER A O 1
ATOM 650 N N . VAL A 1 87 ? 12.519 4.947 -14.922 1.00 92.44 87 VAL A N 1
ATOM 651 C CA . VAL A 1 87 ? 11.645 4.004 -14.210 1.00 92.44 87 VAL A CA 1
ATOM 652 C C . VAL A 1 87 ? 12.530 2.955 -13.560 1.00 92.44 87 VAL A C 1
ATOM 654 O O . VAL A 1 87 ? 13.283 2.266 -14.250 1.00 92.44 87 VAL A O 1
ATOM 657 N N . THR A 1 88 ? 12.442 2.840 -12.241 1.00 93.56 88 THR A N 1
ATOM 658 C CA . THR A 1 88 ? 13.307 1.971 -11.446 1.00 93.56 88 THR A CA 1
ATOM 659 C C . THR A 1 88 ? 12.456 0.966 -10.688 1.00 93.56 88 THR A C 1
ATOM 661 O O . THR A 1 88 ? 11.512 1.337 -9.992 1.00 93.56 88 THR A O 1
ATOM 664 N N . LEU A 1 89 ? 12.813 -0.310 -10.815 1.00 94.69 89 LEU A N 1
ATOM 665 C CA . LEU A 1 89 ? 12.328 -1.385 -9.963 1.00 94.69 89 LEU A CA 1
ATOM 666 C C . LEU A 1 89 ? 13.431 -1.736 -8.965 1.00 94.69 89 LEU A C 1
ATOM 668 O O . LEU A 1 89 ? 14.561 -2.028 -9.364 1.00 94.69 89 LEU A O 1
ATOM 672 N N . GLU A 1 90 ? 13.103 -1.739 -7.681 1.00 93.25 90 GLU A N 1
ATOM 673 C CA . GLU A 1 90 ? 14.052 -2.003 -6.601 1.00 93.25 90 GLU A CA 1
ATOM 674 C C . GLU A 1 90 ? 13.499 -2.997 -5.583 1.00 93.25 90 GLU A C 1
ATOM 676 O O . GLU A 1 90 ? 12.298 -3.037 -5.321 1.00 93.25 90 GLU A O 1
ATOM 681 N N . THR A 1 91 ? 14.393 -3.785 -4.995 1.00 90.75 91 THR A N 1
ATOM 682 C CA . THR A 1 91 ? 14.136 -4.603 -3.815 1.00 90.75 91 THR A CA 1
ATOM 683 C C . THR A 1 91 ? 14.474 -3.802 -2.565 1.00 90.75 91 THR A C 1
ATOM 685 O O . THR A 1 91 ? 15.534 -3.181 -2.473 1.00 90.75 91 THR A O 1
ATOM 688 N N . ARG A 1 92 ? 13.594 -3.869 -1.571 1.00 88.25 92 ARG A N 1
ATOM 689 C CA . ARG A 1 92 ? 13.804 -3.358 -0.221 1.00 88.25 92 ARG A CA 1
ATOM 690 C C . ARG A 1 92 ? 13.594 -4.479 0.785 1.00 88.25 92 ARG A C 1
ATOM 692 O O . ARG A 1 92 ? 12.673 -5.280 0.646 1.00 88.25 92 ARG A O 1
ATOM 699 N N . ALA A 1 93 ? 14.413 -4.500 1.822 1.00 83.44 93 ALA A N 1
ATOM 700 C CA . ALA A 1 93 ? 14.213 -5.330 3.005 1.00 83.44 93 ALA A CA 1
ATOM 701 C C . ALA A 1 93 ? 14.178 -4.421 4.239 1.00 83.44 93 ALA A C 1
ATOM 703 O O . ALA A 1 93 ? 14.317 -3.204 4.117 1.00 83.44 93 ALA A O 1
ATOM 704 N N . LYS A 1 94 ? 13.994 -4.987 5.436 1.00 78.81 94 LYS A N 1
ATOM 705 C CA . LYS A 1 94 ? 14.126 -4.202 6.669 1.00 78.81 94 LYS A CA 1
ATOM 706 C C . LYS A 1 94 ? 15.527 -3.586 6.751 1.00 78.81 94 LYS A C 1
ATOM 708 O O . LYS A 1 94 ? 16.524 -4.305 6.723 1.00 78.81 94 LYS A O 1
ATOM 713 N N . GLY A 1 95 ? 15.594 -2.262 6.886 1.00 70.12 95 GLY A N 1
ATOM 714 C CA . GLY A 1 95 ? 16.846 -1.511 6.993 1.00 70.12 95 GLY A CA 1
ATOM 715 C C . GLY A 1 95 ? 17.131 -0.639 5.764 1.00 70.12 95 GLY A C 1
ATOM 716 O O . GLY A 1 95 ? 16.296 -0.510 4.876 1.00 70.12 95 GLY A O 1
ATOM 717 N N . PRO A 1 96 ? 18.312 -0.003 5.683 1.00 67.12 96 PRO A N 1
ATOM 718 C CA . PRO A 1 96 ? 18.594 1.009 4.659 1.00 67.12 96 PRO A CA 1
ATOM 719 C C . PRO A 1 96 ? 18.854 0.429 3.259 1.00 67.12 96 PRO A C 1
ATOM 721 O O . PRO A 1 96 ? 19.100 1.184 2.320 1.00 67.12 96 PRO A O 1
ATOM 724 N N . ARG A 1 97 ? 18.864 -0.900 3.111 1.00 74.38 97 ARG A N 1
ATOM 725 C CA . ARG A 1 97 ? 19.271 -1.564 1.874 1.00 74.38 97 ARG A CA 1
ATOM 726 C C . ARG A 1 97 ? 18.177 -1.447 0.812 1.00 74.38 97 ARG A C 1
ATOM 728 O O . ARG A 1 97 ? 17.066 -1.943 0.996 1.00 74.38 97 ARG A O 1
ATOM 735 N N . LYS A 1 98 ? 18.541 -0.834 -0.314 1.00 83.44 98 LYS A N 1
ATOM 736 C CA . LYS A 1 98 ? 17.755 -0.785 -1.547 1.00 83.44 98 LYS A CA 1
ATOM 737 C C . LYS A 1 98 ? 18.621 -1.332 -2.676 1.00 83.44 98 LYS A C 1
ATOM 739 O O . LYS A 1 98 ? 19.673 -0.763 -2.960 1.00 83.44 98 LYS A O 1
ATOM 744 N N . ASP A 1 99 ? 18.183 -2.414 -3.304 1.00 87.94 99 ASP A N 1
ATOM 745 C CA . ASP A 1 99 ? 18.900 -3.040 -4.413 1.00 87.94 99 ASP A CA 1
ATOM 746 C C . ASP A 1 99 ? 18.122 -2.815 -5.711 1.00 87.94 99 ASP A C 1
ATOM 748 O O . ASP A 1 99 ? 16.976 -3.240 -5.843 1.00 87.94 99 ASP A O 1
ATOM 752 N N . GLN A 1 100 ? 18.734 -2.151 -6.690 1.00 91.81 100 GLN A N 1
ATOM 753 C CA . GLN A 1 100 ? 18.114 -1.959 -7.999 1.00 91.81 100 GLN A CA 1
ATOM 754 C C . GLN A 1 100 ? 18.041 -3.295 -8.755 1.00 91.81 100 GLN A C 1
ATOM 756 O O . GLN A 1 100 ? 19.063 -3.944 -8.968 1.00 91.81 100 GLN A O 1
ATOM 761 N N . ILE A 1 101 ? 16.847 -3.667 -9.220 1.00 92.81 101 ILE A N 1
ATOM 762 C CA . ILE A 1 101 ? 16.614 -4.868 -10.036 1.00 92.81 101 ILE A CA 1
ATOM 763 C C . ILE A 1 101 ? 16.755 -4.526 -11.519 1.00 92.81 101 ILE A C 1
ATOM 765 O O . ILE A 1 101 ? 17.524 -5.146 -12.249 1.00 92.81 101 ILE A O 1
ATOM 769 N N . VAL A 1 102 ? 15.997 -3.528 -11.973 1.00 95.06 102 VAL A N 1
ATOM 770 C CA . VAL A 1 102 ? 16.006 -3.058 -13.359 1.00 95.06 102 VAL A CA 1
ATOM 771 C C . VAL A 1 102 ? 15.739 -1.563 -13.384 1.00 95.06 102 VAL A C 1
ATOM 773 O O . VAL A 1 102 ? 14.975 -1.037 -12.574 1.00 95.06 102 VAL A O 1
ATOM 776 N N . ARG A 1 103 ? 16.383 -0.874 -14.323 1.00 94.50 103 ARG A N 1
ATOM 777 C CA . ARG A 1 103 ? 16.166 0.544 -14.573 1.00 94.50 103 ARG A CA 1
ATOM 778 C C . ARG A 1 103 ? 16.008 0.777 -16.063 1.00 94.50 103 ARG A C 1
ATOM 780 O O . ARG A 1 103 ? 16.843 0.351 -16.856 1.00 94.50 103 ARG A O 1
ATOM 787 N N . PHE A 1 104 ? 14.942 1.473 -16.418 1.00 93.81 104 PHE A N 1
ATOM 788 C CA . PHE A 1 104 ? 14.732 2.039 -17.737 1.00 93.81 104 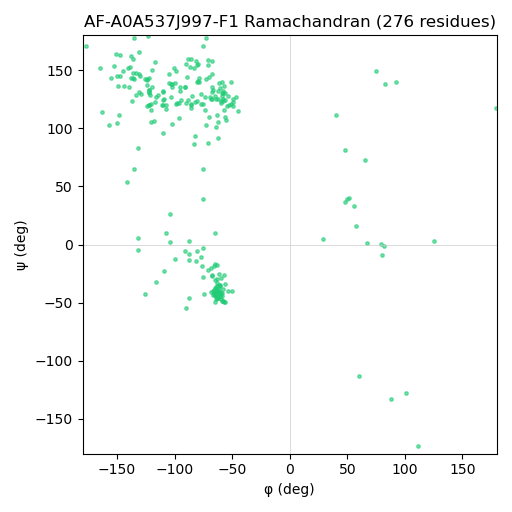PHE A CA 1
ATOM 789 C C . PHE A 1 104 ? 15.025 3.539 -17.683 1.00 93.81 104 PHE A C 1
ATOM 791 O O . PHE A 1 104 ? 14.585 4.217 -16.756 1.00 93.81 104 PHE A O 1
ATOM 798 N N . THR A 1 105 ? 15.747 4.055 -18.674 1.00 93.00 105 THR A N 1
ATOM 799 C CA . THR A 1 105 ? 15.987 5.491 -18.846 1.00 93.00 105 THR A CA 1
ATOM 800 C C . THR A 1 105 ? 15.700 5.890 -20.284 1.00 93.00 105 THR A C 1
ATOM 802 O O . THR A 1 105 ? 16.219 5.249 -21.199 1.00 93.00 105 THR A O 1
ATOM 805 N N . SER A 1 106 ? 14.924 6.953 -20.480 1.00 90.69 106 SER A N 1
ATOM 806 C CA . SER A 1 106 ? 14.678 7.534 -21.797 1.00 90.69 106 SER A CA 1
ATOM 807 C C . SER A 1 106 ? 15.727 8.588 -22.139 1.00 90.69 106 SER A C 1
ATOM 809 O O . SER A 1 106 ? 16.120 9.386 -21.282 1.00 90.69 106 SER A O 1
ATOM 811 N N . VAL A 1 107 ? 16.109 8.671 -23.410 1.00 89.19 107 VAL A N 1
ATOM 812 C CA . VAL A 1 107 ? 16.880 9.815 -23.919 1.00 89.19 107 VAL A CA 1
ATOM 813 C C . VAL A 1 107 ? 15.925 10.992 -24.162 1.00 89.19 107 VAL A C 1
ATOM 815 O O . VAL A 1 107 ? 14.773 10.800 -24.558 1.00 89.19 107 VAL A O 1
ATOM 818 N N . THR A 1 108 ? 16.370 12.223 -23.897 1.00 89.81 108 THR A N 1
ATOM 819 C CA . THR A 1 108 ? 15.555 13.422 -24.142 1.00 89.81 108 THR A CA 1
ATOM 820 C C . THR A 1 108 ? 15.205 13.544 -25.624 1.00 89.81 108 THR A C 1
ATOM 822 O O . THR A 1 108 ? 16.040 13.340 -26.501 1.00 89.81 108 THR A O 1
ATOM 825 N N . GLY A 1 109 ? 13.941 13.849 -25.915 1.00 87.62 109 GLY A N 1
ATOM 826 C CA . GLY A 1 109 ? 13.436 14.023 -27.278 1.00 87.62 109 GLY A CA 1
ATOM 827 C C . GLY A 1 109 ? 13.412 12.767 -28.164 1.00 87.62 109 GLY A C 1
ATOM 828 O O . GLY A 1 109 ? 12.979 12.871 -29.306 1.00 87.62 109 GLY A O 1
ATOM 829 N N . GLU A 1 110 ? 13.809 11.583 -27.680 1.00 91.00 110 GLU A N 1
ATOM 830 C CA . GLU A 1 110 ? 13.969 10.387 -28.530 1.00 91.00 110 GLU A CA 1
ATOM 831 C C . GLU A 1 110 ? 12.683 9.911 -29.219 1.00 91.00 110 GLU A C 1
ATOM 833 O O . GLU A 1 110 ? 12.730 9.259 -30.260 1.00 91.00 110 GLU A O 1
ATOM 838 N N . THR A 1 111 ? 11.526 10.228 -28.642 1.00 91.44 111 THR A N 1
ATOM 839 C CA . THR A 1 111 ? 10.223 9.841 -29.194 1.00 91.44 111 THR A CA 1
ATOM 840 C C . THR A 1 111 ? 9.684 10.851 -30.207 1.00 91.44 111 THR A C 1
ATOM 842 O O . THR A 1 111 ? 8.672 10.573 -30.841 1.00 91.44 111 THR A O 1
ATOM 845 N N . ASN A 1 112 ? 10.317 12.024 -30.365 1.00 89.62 112 ASN A N 1
ATOM 846 C CA . ASN A 1 112 ? 9.837 13.123 -31.216 1.00 89.62 112 ASN A CA 1
ATOM 847 C C . ASN A 1 112 ? 8.346 13.470 -30.996 1.00 89.62 112 ASN A C 1
ATOM 849 O O . ASN A 1 112 ? 7.620 13.772 -31.940 1.00 89.62 112 ASN A O 1
ATOM 853 N N . GLY A 1 113 ? 7.874 13.389 -29.746 1.00 86.12 113 GLY A N 1
ATOM 854 C CA . GLY A 1 113 ? 6.478 13.654 -29.377 1.00 86.12 113 GLY A CA 1
ATOM 855 C C . GLY A 1 113 ? 5.513 12.483 -29.598 1.00 86.12 113 GLY A C 1
ATOM 856 O O . GLY A 1 113 ? 4.338 1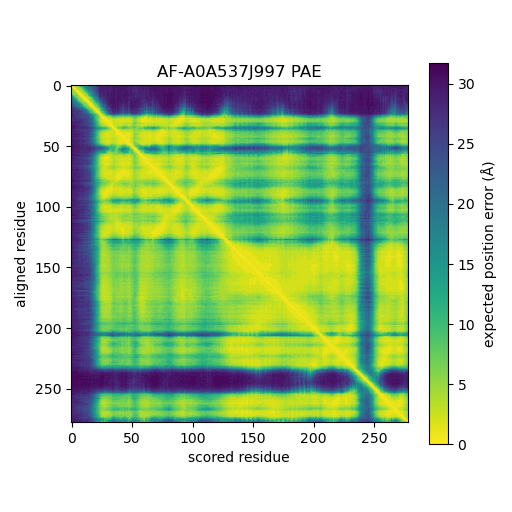2.601 -29.259 1.00 86.12 113 GLY A O 1
ATOM 857 N N . ALA A 1 114 ? 5.978 11.346 -30.120 1.00 90.88 114 ALA A N 1
ATOM 858 C CA . ALA A 1 114 ? 5.166 10.144 -30.258 1.00 90.88 114 ALA A CA 1
ATOM 859 C C . ALA A 1 114 ? 5.048 9.374 -28.931 1.00 90.88 114 ALA A C 1
ATOM 861 O O . ALA A 1 114 ? 5.904 9.443 -28.047 1.00 90.88 114 ALA A O 1
ATOM 862 N N . ARG A 1 115 ? 3.973 8.598 -28.794 1.00 91.50 115 ARG A N 1
ATOM 863 C CA . ARG A 1 115 ? 3.814 7.620 -27.712 1.00 91.50 115 ARG A CA 1
ATOM 864 C C . ARG A 1 115 ? 4.560 6.346 -28.100 1.00 91.50 115 ARG A C 1
ATOM 866 O O . ARG A 1 115 ? 4.293 5.780 -29.158 1.00 91.50 115 ARG A O 1
ATOM 873 N N . VAL A 1 116 ? 5.509 5.920 -27.271 1.00 93.44 116 VAL A N 1
ATOM 874 C CA . VAL A 1 116 ? 6.366 4.756 -27.535 1.00 93.44 116 VAL A CA 1
ATOM 875 C C . VAL A 1 116 ? 6.287 3.776 -26.374 1.00 93.44 116 VAL A C 1
ATOM 877 O O . VAL A 1 116 ? 6.266 4.180 -25.213 1.00 93.44 116 VAL A O 1
ATOM 880 N N . THR A 1 117 ? 6.298 2.482 -26.693 1.00 95.00 117 THR A N 1
ATOM 881 C CA . THR A 1 117 ? 6.364 1.391 -25.715 1.00 95.00 117 THR A CA 1
ATOM 882 C C . THR A 1 117 ? 7.722 0.700 -25.783 1.00 95.00 117 THR A C 1
ATOM 884 O O . THR A 1 117 ? 8.187 0.316 -26.859 1.00 95.00 117 THR A O 1
ATOM 887 N N . LYS A 1 118 ? 8.359 0.505 -24.627 1.00 95.44 118 LYS A N 1
ATOM 888 C CA . LYS A 1 118 ? 9.593 -0.272 -24.470 1.00 95.44 118 LYS A CA 1
ATOM 889 C C . LYS A 1 118 ? 9.347 -1.437 -23.522 1.00 95.44 118 LYS A C 1
ATOM 891 O O . LYS A 1 118 ? 8.745 -1.260 -22.469 1.00 95.44 118 LYS A O 1
ATOM 896 N N . LYS A 1 119 ? 9.841 -2.614 -23.900 1.00 97.19 119 LYS A N 1
ATOM 897 C CA . LYS A 1 119 ? 9.814 -3.836 -23.093 1.00 97.19 119 LYS A CA 1
ATOM 898 C C . LYS A 1 119 ? 11.233 -4.161 -22.651 1.00 97.19 119 LYS A C 1
ATOM 900 O O . LYS A 1 119 ? 12.129 -4.260 -23.488 1.00 97.19 119 LYS A O 1
ATOM 905 N N . ILE A 1 120 ? 11.435 -4.294 -21.348 1.00 97.38 120 ILE A N 1
ATOM 906 C CA . ILE A 1 120 ? 12.722 -4.563 -20.719 1.00 97.38 120 ILE A CA 1
ATOM 907 C C . ILE A 1 120 ? 12.618 -5.910 -19.992 1.00 97.38 120 ILE A C 1
ATOM 909 O O . ILE A 1 120 ? 11.957 -5.986 -18.951 1.00 97.38 120 ILE A O 1
ATOM 913 N N . PRO A 1 121 ? 13.234 -6.984 -20.515 1.00 97.06 121 PRO A N 1
ATOM 914 C CA . PRO A 1 121 ? 13.291 -8.254 -19.808 1.00 97.06 121 PRO A CA 1
ATOM 915 C C . PRO A 1 121 ? 14.273 -8.164 -18.635 1.00 97.06 121 PRO A C 1
ATOM 917 O O . PRO A 1 121 ? 15.338 -7.555 -18.742 1.00 97.06 121 PRO A O 1
ATOM 920 N N . PHE A 1 122 ? 13.940 -8.804 -17.519 1.00 96.56 122 PHE A N 1
ATOM 921 C CA . PHE A 1 122 ? 14.826 -8.924 -16.360 1.00 96.56 122 PHE A CA 1
ATOM 922 C C . PHE A 1 122 ? 14.588 -10.250 -15.636 1.00 96.56 122 PHE A C 1
ATOM 924 O O . PHE A 1 122 ? 13.580 -10.918 -15.846 1.00 96.56 122 PHE A O 1
ATOM 931 N N . THR A 1 123 ? 15.529 -10.661 -14.790 1.00 94.12 123 THR A N 1
ATOM 932 C CA . THR A 1 123 ? 15.396 -11.871 -13.968 1.00 94.12 123 THR A CA 1
ATOM 933 C C . THR A 1 123 ? 15.572 -11.505 -12.506 1.00 94.12 123 THR A C 1
ATOM 935 O O . THR A 1 123 ? 16.456 -10.722 -12.171 1.00 94.12 123 THR A O 1
ATOM 938 N N . ILE A 1 124 ? 14.736 -12.069 -11.639 1.00 91.50 124 ILE A N 1
ATOM 939 C CA . ILE A 1 124 ? 14.806 -11.881 -10.190 1.00 91.50 124 ILE A CA 1
ATOM 940 C C . ILE A 1 124 ? 14.582 -13.218 -9.488 1.00 91.50 124 ILE A C 1
ATOM 942 O O . ILE A 1 124 ? 13.775 -14.029 -9.939 1.00 91.50 124 ILE A O 1
ATOM 946 N N . GLN A 1 125 ? 15.295 -13.443 -8.386 1.00 87.94 125 GLN A N 1
ATOM 947 C CA . GLN A 1 125 ? 15.007 -14.532 -7.457 1.00 87.94 125 GLN A CA 1
ATOM 948 C C . GLN A 1 125 ? 14.160 -13.972 -6.320 1.00 87.94 125 GLN A C 1
ATOM 950 O O . GLN A 1 125 ? 14.646 -13.176 -5.520 1.00 87.94 125 GLN A O 1
ATOM 955 N N . LEU A 1 126 ? 12.882 -14.342 -6.270 1.00 83.38 126 LEU A N 1
ATOM 956 C CA . LEU A 1 126 ? 11.977 -13.837 -5.242 1.00 83.38 126 LEU A CA 1
ATOM 957 C C . LEU A 1 126 ? 12.087 -14.690 -3.982 1.00 83.38 126 LEU A C 1
ATOM 959 O O . LEU A 1 126 ? 11.737 -15.873 -3.984 1.00 83.38 126 LEU A O 1
ATOM 963 N N . ARG A 1 127 ? 12.457 -14.066 -2.862 1.00 78.56 127 ARG A N 1
ATOM 964 C CA . ARG A 1 127 ? 12.281 -14.665 -1.535 1.00 78.56 127 ARG A CA 1
ATOM 965 C C . ARG A 1 127 ? 10.794 -14.680 -1.180 1.00 78.56 127 ARG A C 1
ATOM 967 O O . ARG A 1 127 ? 10.262 -13.732 -0.609 1.00 78.56 127 ARG A O 1
ATOM 974 N N . ARG A 1 128 ? 10.088 -15.740 -1.583 1.00 66.44 128 ARG A N 1
ATOM 975 C CA . ARG A 1 128 ? 8.636 -15.836 -1.382 1.00 66.44 128 ARG A CA 1
ATOM 976 C C . ARG A 1 128 ? 8.294 -15.955 0.096 1.00 66.44 128 ARG A C 1
ATOM 978 O O . ARG A 1 128 ? 8.802 -16.823 0.800 1.00 66.44 128 ARG A O 1
ATOM 985 N N . GLN A 1 129 ? 7.347 -15.133 0.528 1.00 70.00 129 GLN A N 1
ATOM 986 C CA . GLN A 1 129 ? 6.685 -15.328 1.808 1.00 70.00 129 GLN A CA 1
ATOM 987 C C . GLN A 1 129 ? 5.780 -16.558 1.747 1.00 70.00 129 GLN A C 1
ATOM 989 O O . GLN A 1 129 ? 5.124 -16.819 0.735 1.00 70.00 129 GLN A O 1
ATOM 994 N N . THR A 1 130 ? 5.701 -17.290 2.854 1.00 74.12 130 THR A N 1
ATOM 995 C CA . THR A 1 130 ? 4.728 -18.372 3.013 1.00 74.12 130 THR A CA 1
ATOM 996 C C . THR A 1 130 ? 3.312 -17.814 2.843 1.00 74.12 130 THR A C 1
ATOM 998 O O . THR A 1 130 ? 2.961 -16.878 3.565 1.00 74.12 130 THR A O 1
ATOM 1001 N N . PRO A 1 131 ? 2.479 -18.366 1.939 1.00 78.81 131 PRO A N 1
ATOM 1002 C CA . PRO A 1 131 ? 1.114 -17.892 1.751 1.00 78.81 131 PRO A CA 1
ATOM 1003 C C . PRO A 1 131 ? 0.334 -17.874 3.067 1.00 78.81 131 PRO A C 1
ATOM 1005 O O . PRO A 1 131 ? 0.264 -18.883 3.775 1.00 78.81 131 PRO A O 1
ATOM 1008 N N . LEU A 1 132 ? -0.265 -16.730 3.384 1.00 86.12 132 LEU A N 1
ATOM 1009 C CA . LEU A 1 132 ? -1.050 -16.559 4.596 1.00 86.12 132 LEU A CA 1
ATOM 1010 C C . LEU A 1 132 ? -2.399 -17.283 4.463 1.00 86.12 132 LEU A C 1
ATOM 1012 O O . LEU A 1 132 ? -3.164 -17.054 3.527 1.00 86.12 132 LEU A O 1
ATOM 1016 N N . ARG A 1 133 ? -2.713 -18.147 5.432 1.00 89.31 133 ARG A N 1
ATOM 1017 C CA . ARG A 1 133 ? -4.025 -18.794 5.565 1.00 89.31 133 ARG A CA 1
ATOM 1018 C C . ARG A 1 133 ? -4.675 -18.351 6.868 1.00 89.31 133 ARG A C 1
ATOM 1020 O O . ARG A 1 133 ? -4.067 -18.479 7.925 1.00 89.31 133 ARG A O 1
ATOM 1027 N N . LEU A 1 134 ? -5.908 -17.852 6.788 1.00 92.75 134 LEU A N 1
ATOM 1028 C CA . LEU A 1 134 ? -6.650 -17.379 7.957 1.00 92.75 134 LEU A CA 1
ATOM 1029 C C . LEU A 1 134 ? -7.392 -18.522 8.640 1.00 92.75 134 LEU A C 1
ATOM 1031 O O . LEU A 1 134 ? -8.281 -19.134 8.043 1.00 92.75 134 LEU A O 1
ATOM 1035 N N . SER A 1 135 ? -7.061 -18.757 9.905 1.00 93.94 135 SER A N 1
ATOM 1036 C CA . SER A 1 135 ? -7.851 -19.603 10.800 1.00 93.94 135 SER A CA 1
ATOM 1037 C C . SER A 1 135 ? -9.127 -18.887 11.277 1.00 93.94 135 SER A C 1
ATOM 1039 O O . SER A 1 135 ? -9.303 -17.686 11.062 1.00 93.94 135 SER A O 1
ATOM 1041 N N . GLY A 1 136 ? -10.028 -19.615 11.950 1.00 94.88 136 GLY A N 1
ATOM 1042 C CA . GLY A 1 136 ? -11.183 -19.006 12.627 1.00 94.88 136 GLY A CA 1
ATOM 1043 C C . GLY A 1 136 ? -10.756 -17.983 13.686 1.00 94.88 136 GLY A C 1
ATOM 1044 O O . GLY A 1 136 ? -11.237 -16.854 13.674 1.00 94.88 136 GLY A O 1
ATOM 1045 N N . ALA A 1 137 ? -9.755 -18.333 14.500 1.00 95.19 137 ALA A N 1
ATOM 1046 C CA . ALA A 1 137 ? -9.191 -17.449 15.520 1.00 95.19 137 ALA A CA 1
ATOM 1047 C C . ALA A 1 137 ? -8.587 -16.162 14.927 1.00 95.19 137 ALA A C 1
ATOM 1049 O O . ALA A 1 137 ? -8.697 -15.093 15.521 1.00 95.19 137 ALA A O 1
ATOM 1050 N N . ASP A 1 138 ? -7.990 -16.233 13.732 1.00 95.44 138 ASP A N 1
ATOM 1051 C CA . ASP A 1 138 ? -7.481 -15.039 13.045 1.00 95.44 138 ASP A CA 1
ATOM 1052 C C . ASP A 1 138 ? -8.603 -14.084 12.648 1.00 95.44 138 ASP A C 1
ATOM 1054 O O . ASP A 1 138 ? -8.489 -12.874 12.836 1.00 95.44 138 ASP A O 1
ATOM 1058 N N . ARG A 1 139 ? -9.700 -14.628 12.113 1.00 95.94 139 ARG A N 1
ATOM 1059 C CA . ARG A 1 139 ? -10.869 -13.835 11.714 1.00 95.94 139 ARG A CA 1
ATOM 1060 C C . ARG A 1 139 ? -11.521 -13.176 12.926 1.00 95.94 139 ARG A C 1
ATOM 1062 O O . ARG A 1 139 ? -11.871 -12.002 12.849 1.00 95.94 139 ARG A O 1
ATOM 1069 N N . GLU A 1 140 ? -11.629 -13.899 14.039 1.00 95.00 140 GLU A N 1
ATOM 1070 C CA . GLU A 1 140 ? -12.131 -13.367 15.310 1.00 95.00 140 GLU A CA 1
ATOM 1071 C C . GLU A 1 140 ? -11.230 -12.257 15.862 1.00 95.00 140 GLU A C 1
ATOM 1073 O O . GLU A 1 140 ? -11.723 -11.191 16.232 1.00 95.00 140 GLU A O 1
ATOM 1078 N N . ALA A 1 141 ? -9.907 -12.451 15.847 1.00 95.75 141 ALA A N 1
ATOM 1079 C CA . ALA A 1 141 ? -8.952 -11.439 16.292 1.00 95.75 141 ALA A CA 1
ATOM 1080 C C . ALA A 1 141 ? -9.025 -10.159 15.441 1.00 95.75 141 ALA A C 1
ATOM 1082 O O . ALA A 1 141 ? -9.031 -9.050 15.979 1.00 95.75 141 ALA A O 1
ATOM 1083 N N . ILE A 1 142 ? -9.128 -10.295 14.116 1.00 95.94 142 ILE A N 1
ATOM 1084 C CA . ILE A 1 142 ? -9.288 -9.157 13.201 1.00 95.94 142 ILE A CA 1
ATOM 1085 C C . ILE A 1 142 ? -10.638 -8.454 13.428 1.00 95.94 142 ILE A C 1
ATOM 1087 O O . ILE A 1 142 ? -10.688 -7.225 13.493 1.00 95.94 142 ILE A O 1
ATOM 1091 N N . ALA A 1 143 ? -11.728 -9.204 13.612 1.00 94.50 143 ALA A N 1
ATOM 1092 C CA . ALA A 1 143 ? -13.039 -8.630 13.918 1.00 94.50 143 ALA A CA 1
ATOM 1093 C C . ALA A 1 143 ? -13.035 -7.860 15.254 1.00 94.50 143 ALA A C 1
ATOM 1095 O O . ALA A 1 143 ? -13.602 -6.769 15.341 1.00 94.50 143 ALA A O 1
ATOM 1096 N N . ALA A 1 144 ? -12.340 -8.368 16.275 1.00 94.81 144 ALA A N 1
ATOM 1097 C CA . ALA A 1 144 ? -12.163 -7.674 17.551 1.00 94.81 144 ALA A CA 1
ATOM 1098 C C . ALA A 1 144 ? -11.343 -6.376 17.407 1.00 94.81 144 ALA A C 1
ATOM 1100 O O . ALA A 1 144 ? -11.660 -5.361 18.036 1.00 94.81 144 ALA A O 1
ATOM 1101 N N . LEU A 1 145 ? -10.321 -6.360 16.544 1.00 95.88 145 LEU A N 1
ATOM 1102 C CA . LEU A 1 145 ? -9.580 -5.135 16.221 1.00 95.88 145 LEU A CA 1
ATOM 1103 C C . LEU A 1 145 ? -10.452 -4.109 15.492 1.00 95.88 145 LEU A C 1
ATOM 1105 O O . LEU A 1 145 ? -10.373 -2.925 15.814 1.00 95.88 145 LEU A O 1
ATOM 1109 N N . LEU A 1 146 ? -11.318 -4.542 14.572 1.00 95.12 146 LEU A N 1
ATOM 1110 C CA . LEU A 1 146 ? -12.291 -3.664 13.915 1.00 95.12 146 LEU A CA 1
ATOM 1111 C C . LEU A 1 146 ? -13.254 -3.025 14.930 1.00 95.12 146 LEU A C 1
ATOM 1113 O O . LEU A 1 146 ? -13.497 -1.818 14.881 1.00 95.12 146 LEU A O 1
ATOM 1117 N N . GLN A 1 147 ? -13.760 -3.807 15.887 1.00 94.44 147 GLN A N 1
ATOM 1118 C CA . GLN A 1 147 ? -14.588 -3.278 16.977 1.00 94.44 147 GLN A CA 1
ATOM 1119 C C . GLN A 1 147 ? -13.808 -2.305 17.868 1.00 94.44 147 GLN A C 1
ATOM 1121 O O . GLN A 1 147 ? -14.338 -1.267 18.264 1.00 94.44 147 GLN A O 1
ATOM 1126 N N . THR A 1 148 ? -12.536 -2.600 18.149 1.00 95.50 148 THR A N 1
ATOM 1127 C CA . THR A 1 148 ? -11.653 -1.707 18.911 1.00 95.50 148 THR A CA 1
ATOM 1128 C C . THR A 1 148 ? -11.450 -0.386 18.173 1.00 95.50 148 THR A C 1
ATOM 1130 O O . THR A 1 148 ? -11.600 0.675 18.774 1.00 95.50 148 THR A O 1
ATOM 1133 N N . TYR A 1 149 ? -11.183 -0.434 16.865 1.00 95.06 149 TYR A N 1
ATOM 1134 C CA . TYR A 1 149 ? -11.073 0.741 16.003 1.00 95.06 149 TYR A CA 1
ATOM 1135 C C . TYR A 1 149 ? -12.345 1.595 16.047 1.00 95.06 149 TYR A C 1
ATOM 1137 O O . TYR A 1 149 ? -12.272 2.791 16.332 1.00 95.06 149 TYR A O 1
ATOM 1145 N N . TYR A 1 150 ? -13.518 0.977 15.876 1.00 95.19 150 TYR A N 1
ATOM 1146 C CA . TYR A 1 150 ? -14.800 1.665 16.022 1.00 95.19 150 TYR A CA 1
ATOM 1147 C C . TYR A 1 150 ? -14.965 2.313 17.405 1.00 95.19 150 TYR A C 1
ATOM 1149 O O . TYR A 1 150 ? -15.307 3.490 17.499 1.00 95.19 150 TYR A O 1
ATOM 1157 N N . ALA A 1 151 ? -14.709 1.571 18.487 1.00 95.44 151 ALA A N 1
ATOM 1158 C CA . ALA A 1 151 ? -14.887 2.069 19.849 1.00 95.44 151 ALA A CA 1
ATOM 1159 C C . ALA A 1 151 ? -13.952 3.249 20.158 1.00 95.44 151 ALA A C 1
ATOM 1161 O O . ALA A 1 151 ? -14.337 4.188 20.855 1.00 95.44 151 ALA A O 1
ATOM 1162 N N . THR A 1 152 ? -12.732 3.225 19.626 1.00 95.81 152 THR A N 1
ATOM 1163 C CA . THR A 1 152 ? -11.770 4.328 19.715 1.00 95.81 152 THR A CA 1
ATOM 1164 C C . THR A 1 152 ? -12.282 5.581 19.001 1.00 95.81 152 THR A C 1
ATOM 1166 O O . THR A 1 152 ? -12.276 6.660 19.594 1.00 95.81 152 THR A O 1
ATOM 1169 N N . LEU A 1 153 ? -12.821 5.442 17.784 1.00 94.19 153 LEU A N 1
ATOM 1170 C CA . LEU A 1 153 ? -13.454 6.552 17.061 1.00 94.19 153 LEU A CA 1
ATOM 1171 C C . LEU A 1 153 ? -14.679 7.099 17.804 1.00 94.19 153 LEU A C 1
ATOM 1173 O O . LEU A 1 153 ? -14.809 8.308 17.982 1.00 94.19 153 LEU A O 1
ATOM 1177 N N . ALA A 1 154 ? -15.563 6.221 18.285 1.00 94.44 154 ALA A N 1
ATOM 1178 C CA . ALA A 1 154 ? -16.782 6.606 18.995 1.00 94.44 154 ALA A CA 1
ATOM 1179 C C . ALA A 1 154 ? -16.490 7.381 20.292 1.00 94.44 154 ALA A C 1
ATOM 1181 O O . ALA A 1 154 ? -17.212 8.319 20.629 1.00 94.44 154 ALA A O 1
ATOM 1182 N N . ARG A 1 155 ? -15.400 7.028 20.988 1.00 95.44 155 ARG A N 1
ATOM 1183 C CA . ARG A 1 155 ? -14.905 7.733 22.181 1.00 95.44 155 ARG A CA 1
ATOM 1184 C C . ARG A 1 155 ? -14.103 8.997 21.869 1.00 95.44 155 ARG A C 1
ATOM 1186 O O . ARG A 1 155 ? -13.740 9.700 22.806 1.00 95.44 155 ARG A O 1
ATOM 1193 N N . LYS A 1 156 ? -13.833 9.289 20.590 1.00 94.31 156 LYS A N 1
ATOM 1194 C CA . LYS A 1 156 ? -12.932 10.368 20.147 1.00 94.31 156 LYS A CA 1
ATOM 1195 C C . LYS A 1 156 ? -11.529 10.248 20.754 1.00 94.31 156 LYS A C 1
ATOM 1197 O O . LYS A 1 156 ? -10.866 11.245 21.026 1.00 94.31 156 LYS A O 1
ATOM 1202 N N . ASP A 1 157 ? -11.079 9.016 20.980 1.00 94.81 157 ASP A N 1
ATOM 1203 C CA . ASP A 1 157 ? -9.788 8.733 21.599 1.00 94.81 157 ASP A CA 1
ATOM 1204 C C . ASP A 1 157 ? -8.670 8.791 20.548 1.00 94.81 157 ASP A C 1
ATOM 1206 O O . ASP A 1 157 ? -8.301 7.789 19.932 1.00 94.81 157 ASP A O 1
ATOM 1210 N N . GLY A 1 158 ? -8.137 9.992 20.318 1.00 92.69 158 GLY A N 1
ATOM 1211 C CA . GLY A 1 158 ? -7.059 10.202 19.350 1.00 92.69 158 GLY A CA 1
ATOM 1212 C C . GLY A 1 158 ? -5.759 9.481 19.707 1.00 92.69 158 GLY A C 1
ATOM 1213 O O . GLY A 1 158 ? -5.096 8.938 18.822 1.00 92.69 158 GLY A O 1
ATOM 1214 N N . ALA A 1 159 ? -5.419 9.400 20.995 1.00 94.19 159 ALA A N 1
ATOM 1215 C CA . ALA A 1 159 ? -4.234 8.673 21.448 1.00 94.19 159 ALA A CA 1
ATOM 1216 C C . ALA A 1 159 ? -4.386 7.164 21.201 1.00 94.19 159 ALA A C 1
ATOM 1218 O O . ALA A 1 159 ? -3.469 6.517 20.688 1.00 94.19 159 ALA A O 1
ATOM 1219 N N . GLY A 1 160 ? -5.566 6.612 21.495 1.00 94.69 160 GLY A N 1
ATOM 1220 C CA . GLY A 1 160 ? -5.925 5.241 21.152 1.00 94.69 160 GLY A CA 1
ATOM 1221 C C . GLY A 1 160 ? -5.867 4.986 19.649 1.00 94.69 160 GLY A C 1
ATOM 1222 O O . GLY A 1 160 ? -5.325 3.963 19.233 1.00 94.69 160 GLY A O 1
ATOM 1223 N N . LEU A 1 161 ? -6.349 5.923 18.822 1.00 92.75 161 LEU A N 1
ATOM 1224 C CA . LEU A 1 161 ? -6.343 5.777 17.363 1.00 92.75 161 LEU A CA 1
ATOM 1225 C C . LEU A 1 161 ? -4.915 5.711 16.818 1.00 92.75 161 LEU A C 1
ATOM 1227 O O . LEU A 1 161 ? -4.596 4.802 16.053 1.00 92.75 161 LEU A O 1
ATOM 1231 N N . ALA A 1 162 ? -4.038 6.614 17.260 1.00 92.25 162 ALA A N 1
ATOM 1232 C CA . ALA A 1 162 ? -2.624 6.584 16.895 1.00 92.25 162 ALA A CA 1
ATOM 1233 C C . ALA A 1 162 ? -1.947 5.277 17.346 1.00 92.25 162 ALA A C 1
ATOM 1235 O O . ALA A 1 162 ? -1.187 4.667 16.591 1.00 92.25 162 ALA A O 1
ATOM 1236 N N . LYS A 1 163 ? -2.275 4.790 18.550 1.00 94.19 163 LYS A N 1
ATOM 1237 C CA . LYS A 1 163 ? -1.732 3.539 19.094 1.00 94.19 163 LYS A CA 1
ATOM 1238 C C . LYS A 1 163 ? -2.115 2.307 18.270 1.00 94.19 163 LYS A C 1
ATOM 1240 O O . LYS A 1 163 ? -1.302 1.390 18.170 1.00 94.19 163 LYS A O 1
ATOM 1245 N N . LEU A 1 164 ? -3.304 2.279 17.661 1.00 94.38 164 LEU A N 1
ATOM 1246 C CA . LEU A 1 164 ? -3.727 1.158 16.812 1.00 94.38 164 LEU A CA 1
ATOM 1247 C C . LEU A 1 164 ? -2.833 0.977 15.573 1.00 94.38 164 LEU A C 1
ATOM 1249 O O . LEU A 1 164 ? -2.653 -0.154 15.125 1.00 94.38 164 LEU A O 1
ATOM 1253 N N . TYR A 1 165 ? -2.244 2.063 15.062 1.00 92.31 165 TYR A N 1
ATOM 1254 C CA . TYR A 1 165 ? -1.346 2.046 13.902 1.00 92.31 165 TYR A CA 1
ATOM 1255 C C . TYR A 1 165 ? 0.143 2.074 14.265 1.00 92.31 165 TYR A C 1
ATOM 1257 O O . TYR A 1 165 ? 0.978 1.812 13.404 1.00 92.31 165 TYR A O 1
ATOM 1265 N N . ALA A 1 166 ? 0.501 2.361 15.521 1.00 92.06 166 ALA A N 1
ATOM 1266 C CA . ALA A 1 166 ? 1.887 2.588 15.937 1.00 92.06 166 ALA A CA 1
ATOM 1267 C C . ALA A 1 166 ? 2.839 1.449 15.539 1.00 92.06 166 ALA A C 1
ATOM 1269 O O . ALA A 1 166 ? 3.947 1.707 15.074 1.00 92.06 166 ALA A O 1
ATOM 1270 N N . LYS A 1 167 ? 2.392 0.191 15.662 1.00 91.44 167 LYS A N 1
ATOM 1271 C CA . LYS A 1 167 ? 3.209 -0.965 15.275 1.00 91.44 167 LYS A CA 1
ATOM 1272 C C . LYS A 1 167 ? 3.418 -1.049 13.761 1.00 91.44 167 LYS A C 1
ATOM 1274 O O . LYS A 1 167 ? 4.527 -1.333 13.328 1.00 91.44 167 LYS A O 1
ATOM 1279 N N . ALA A 1 168 ? 2.386 -0.773 12.964 1.00 89.94 168 ALA A N 1
ATOM 1280 C CA . ALA A 1 168 ? 2.520 -0.733 11.510 1.00 89.94 168 ALA A CA 1
ATOM 1281 C C . ALA A 1 168 ? 3.451 0.398 11.070 1.00 89.94 168 ALA A C 1
ATOM 1283 O O . ALA A 1 168 ? 4.343 0.162 10.267 1.00 89.94 168 ALA A O 1
ATOM 1284 N N . VAL A 1 169 ? 3.324 1.587 11.669 1.00 90.50 169 VAL A N 1
ATOM 1285 C CA . VAL A 1 169 ? 4.229 2.716 11.408 1.00 90.50 169 VAL A CA 1
ATOM 1286 C C . VAL A 1 169 ? 5.679 2.346 11.721 1.00 90.50 169 VAL A C 1
ATOM 1288 O O . VAL A 1 169 ? 6.547 2.562 10.884 1.00 90.50 169 VAL A O 1
ATOM 1291 N N . GLU A 1 170 ? 5.945 1.758 12.891 1.00 89.94 170 GLU A N 1
ATOM 1292 C CA . GLU A 1 170 ? 7.293 1.324 13.282 1.00 89.94 170 GLU A CA 1
ATOM 1293 C C . GLU A 1 170 ? 7.891 0.326 12.277 1.00 89.94 170 GLU A C 1
ATOM 1295 O O . GLU A 1 170 ? 9.039 0.475 11.859 1.00 89.94 170 GLU A O 1
ATOM 1300 N N . GLN A 1 171 ? 7.124 -0.700 11.899 1.00 87.19 171 GLN A N 1
ATOM 1301 C CA . GLN A 1 171 ? 7.618 -1.783 11.048 1.00 87.19 171 GLN A CA 1
ATOM 1302 C C . GLN A 1 171 ? 7.760 -1.352 9.586 1.00 87.19 171 GLN A C 1
ATOM 1304 O O . GLN A 1 171 ? 8.756 -1.680 8.943 1.00 87.19 171 GLN A O 1
ATOM 1309 N N . GLU A 1 172 ? 6.787 -0.611 9.056 1.00 86.25 172 GLU A N 1
ATOM 1310 C CA . GLU A 1 172 ? 6.787 -0.176 7.660 1.00 86.25 172 GLU A CA 1
ATOM 1311 C C . GLU A 1 172 ? 7.775 0.971 7.418 1.00 86.25 172 GLU A C 1
ATOM 1313 O O . GLU A 1 172 ? 8.361 1.019 6.341 1.00 86.25 172 GLU A O 1
ATOM 1318 N N . ALA A 1 173 ? 8.079 1.820 8.411 1.00 87.56 173 ALA A N 1
ATOM 1319 C CA . ALA A 1 173 ? 9.100 2.870 8.283 1.00 87.56 173 ALA A CA 1
ATOM 1320 C C . ALA A 1 173 ? 10.492 2.332 7.908 1.00 87.56 173 ALA A C 1
ATOM 1322 O O . ALA A 1 173 ? 11.284 3.043 7.294 1.00 87.56 173 ALA A O 1
ATOM 1323 N N . GLN A 1 174 ? 10.788 1.076 8.252 1.00 85.25 174 GLN A N 1
ATOM 1324 C CA . GLN A 1 174 ? 12.065 0.430 7.936 1.00 85.25 174 GLN A CA 1
ATOM 1325 C C . GLN A 1 174 ? 12.180 -0.027 6.476 1.00 85.25 174 GLN A C 1
ATOM 1327 O O . GLN A 1 174 ? 13.259 -0.446 6.071 1.00 85.25 174 GLN A O 1
ATOM 1332 N N . ILE A 1 175 ? 11.081 -0.000 5.715 1.00 84.50 175 ILE A N 1
ATOM 1333 C CA . ILE A 1 175 ? 10.993 -0.525 4.342 1.00 84.50 175 ILE A CA 1
ATOM 1334 C C . ILE A 1 175 ? 10.464 0.563 3.393 1.00 84.50 175 ILE A C 1
ATOM 1336 O O . ILE A 1 175 ? 10.978 0.750 2.289 1.00 84.50 175 ILE A O 1
ATOM 1340 N N . TYR A 1 176 ? 9.454 1.314 3.829 1.00 84.81 176 TYR A N 1
ATOM 1341 C CA . TYR A 1 176 ? 8.748 2.322 3.046 1.00 84.81 176 TYR A CA 1
ATOM 1342 C C . TYR A 1 176 ? 8.528 3.628 3.834 1.00 84.81 176 TYR A C 1
ATOM 1344 O O . TYR A 1 176 ? 7.390 4.005 4.130 1.00 84.81 176 TYR A O 1
ATOM 1352 N N . PRO A 1 177 ? 9.611 4.344 4.195 1.00 84.19 177 PRO A N 1
ATOM 1353 C CA . PRO A 1 177 ? 9.517 5.600 4.940 1.00 84.19 177 PRO A CA 1
ATOM 1354 C C . PRO A 1 177 ? 8.718 6.684 4.200 1.00 84.19 177 PRO A C 1
ATOM 1356 O O . PRO A 1 177 ? 8.075 7.513 4.841 1.00 84.19 177 PRO A O 1
ATOM 1359 N N . GLU A 1 178 ? 8.707 6.669 2.865 1.00 82.75 178 GLU A N 1
ATOM 1360 C CA . GLU A 1 178 ? 7.974 7.635 2.042 1.00 82.75 178 GLU A CA 1
ATOM 1361 C C . GLU A 1 178 ? 6.450 7.525 2.266 1.00 82.75 178 GLU A C 1
ATOM 1363 O O . GLU A 1 178 ? 5.762 8.536 2.432 1.00 82.75 178 GLU A O 1
ATOM 1368 N N . GLY A 1 179 ? 5.926 6.298 2.382 1.00 79.75 179 GLY A N 1
ATOM 1369 C CA . GLY A 1 179 ? 4.516 6.047 2.696 1.00 79.75 179 GLY A CA 1
ATOM 1370 C C . GLY A 1 179 ? 4.108 6.469 4.106 1.00 79.75 179 GLY A C 1
ATOM 1371 O O . GLY A 1 179 ? 2.947 6.822 4.329 1.00 79.75 179 GLY A O 1
ATOM 1372 N N . ILE A 1 180 ? 5.054 6.494 5.052 1.00 86.25 180 ILE A N 1
ATOM 1373 C CA . ILE A 1 180 ? 4.795 6.940 6.427 1.00 86.25 180 ILE A CA 1
ATOM 1374 C C . ILE A 1 180 ? 4.438 8.423 6.463 1.00 86.25 180 ILE A C 1
ATOM 1376 O O . ILE A 1 180 ? 3.509 8.793 7.178 1.00 86.25 180 ILE A O 1
ATOM 1380 N N . GLY A 1 181 ? 5.117 9.262 5.676 1.00 81.12 181 GLY A N 1
ATOM 1381 C CA . GLY A 1 181 ? 4.807 10.692 5.600 1.00 81.12 181 GLY A CA 1
ATOM 1382 C C . GLY A 1 181 ? 3.371 10.946 5.130 1.00 81.12 181 GLY A C 1
ATOM 1383 O O . GLY A 1 181 ? 2.628 11.693 5.770 1.00 81.12 181 GLY A O 1
ATOM 1384 N N . LEU A 1 182 ? 2.942 10.255 4.065 1.00 79.81 182 LEU A N 1
ATOM 1385 C CA . LEU A 1 182 ? 1.560 10.333 3.581 1.00 79.81 182 LEU A CA 1
ATOM 1386 C C . LEU A 1 182 ? 0.568 9.817 4.632 1.00 79.81 182 LEU A C 1
ATOM 1388 O O . LEU A 1 182 ? -0.446 10.461 4.901 1.00 79.81 182 LEU A O 1
ATOM 1392 N N . PHE A 1 183 ? 0.863 8.678 5.259 1.00 85.19 183 PHE A N 1
ATOM 1393 C CA . PHE A 1 183 ? -0.000 8.126 6.298 1.00 85.19 183 PHE A CA 1
ATOM 1394 C C . PHE A 1 183 ? -0.150 9.073 7.493 1.00 85.19 183 PHE A C 1
ATOM 1396 O O . PHE A 1 183 ? -1.262 9.274 7.974 1.00 85.19 183 PHE A O 1
ATOM 1403 N N . GLN A 1 184 ? 0.936 9.687 7.962 1.00 86.12 184 GLN A N 1
ATOM 1404 C CA . GLN A 1 184 ? 0.895 10.646 9.067 1.00 86.12 184 GLN A CA 1
ATOM 1405 C C . GLN A 1 184 ? 0.016 11.856 8.740 1.00 86.12 184 GLN A C 1
ATOM 1407 O O . GLN A 1 184 ? -0.696 12.342 9.622 1.00 86.12 184 GLN A O 1
ATOM 1412 N N . TRP A 1 185 ? 0.009 12.313 7.485 1.00 81.88 185 TRP A N 1
ATOM 1413 C CA . TRP A 1 185 ? -0.899 13.364 7.029 1.00 81.88 185 TRP A CA 1
ATOM 1414 C C . TRP A 1 185 ? -2.371 12.916 7.088 1.00 81.88 185 TRP A C 1
ATOM 1416 O O . TRP A 1 185 ? -3.182 13.599 7.715 1.00 81.88 185 TRP A O 1
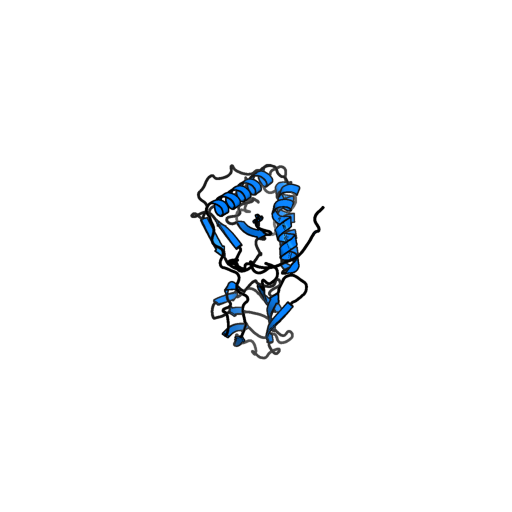ATOM 1426 N N . VAL A 1 186 ? -2.703 11.734 6.549 1.00 82.31 186 VAL A N 1
ATOM 1427 C CA . VAL A 1 186 ? -4.068 11.160 6.600 1.00 82.31 186 VAL A CA 1
ATOM 1428 C C . VAL A 1 186 ? -4.532 10.913 8.042 1.00 82.31 186 VAL A C 1
ATOM 1430 O O . VAL A 1 186 ? -5.674 11.208 8.406 1.00 82.31 186 VAL A O 1
ATOM 1433 N N . LEU A 1 187 ? -3.648 10.390 8.894 1.00 86.06 187 LEU A N 1
ATOM 1434 C CA . LEU A 1 187 ? -3.932 10.177 10.309 1.00 86.06 187 LEU A CA 1
ATOM 1435 C C . LEU A 1 187 ? -4.161 11.512 11.019 1.00 86.06 187 LEU A C 1
ATOM 1437 O O . LEU A 1 187 ? -5.091 11.618 11.810 1.00 86.06 187 LEU A O 1
ATOM 1441 N N . SER A 1 188 ? -3.364 12.539 10.720 1.00 86.19 188 SER A N 1
ATOM 1442 C CA . SER A 1 188 ? -3.544 13.877 11.292 1.00 86.19 188 SER A CA 1
ATOM 1443 C C . SER A 1 188 ? -4.898 14.478 10.924 1.00 86.19 188 SER A C 1
ATOM 1445 O O . SER A 1 188 ? -5.547 15.067 11.784 1.00 86.19 188 SER A O 1
ATOM 1447 N N . ASP A 1 189 ? -5.343 14.309 9.678 1.00 82.69 189 ASP A N 1
ATOM 1448 C CA . ASP A 1 189 ? -6.675 14.739 9.246 1.00 82.69 189 ASP A CA 1
ATOM 1449 C C . ASP A 1 189 ? -7.782 13.985 9.999 1.00 82.69 189 ASP A C 1
ATOM 1451 O O . ASP A 1 189 ? -8.676 14.590 10.593 1.00 82.69 189 ASP A O 1
ATOM 1455 N N . SER A 1 190 ? -7.634 12.663 10.123 1.00 84.00 190 SER A N 1
ATOM 1456 C CA . SER A 1 190 ? -8.543 11.827 10.916 1.00 84.00 190 SER A CA 1
ATOM 1457 C C . SER A 1 190 ? -8.596 12.257 12.389 1.00 84.00 190 SER A C 1
ATOM 1459 O O . SER A 1 190 ? -9.672 12.310 12.980 1.00 84.00 190 SER A O 1
ATOM 1461 N N . LEU A 1 191 ? -7.450 12.597 12.989 1.00 88.38 191 LEU A N 1
ATOM 1462 C CA . LEU A 1 191 ? -7.354 13.068 14.374 1.00 88.38 191 LEU A CA 1
ATOM 1463 C C . LEU A 1 191 ? -8.035 14.430 14.569 1.00 88.38 191 LEU A C 1
ATOM 1465 O O . LEU A 1 191 ? -8.723 14.628 15.571 1.00 88.38 191 LEU A O 1
ATOM 1469 N N . ARG A 1 192 ? -7.895 15.354 13.609 1.00 87.38 192 ARG A N 1
ATOM 1470 C CA . ARG A 1 192 ? -8.624 16.633 13.628 1.00 87.38 192 ARG A CA 1
ATOM 1471 C C . ARG A 1 192 ? -10.126 16.407 13.513 1.00 87.38 192 ARG A C 1
ATOM 1473 O O . ARG A 1 192 ? -10.885 16.982 14.286 1.00 87.38 192 ARG A O 1
ATOM 1480 N N . MET A 1 193 ? -10.546 15.529 12.604 1.00 86.88 193 MET A N 1
ATOM 1481 C CA . MET A 1 193 ? -11.952 15.199 12.397 1.00 86.88 193 MET A CA 1
ATOM 1482 C C . MET A 1 193 ? -12.610 14.648 13.667 1.00 86.88 193 MET A C 1
ATOM 1484 O O . MET A 1 193 ? -13.673 15.128 14.055 1.00 86.88 193 MET A O 1
ATOM 1488 N N . ILE A 1 194 ? -11.996 13.670 14.344 1.00 89.88 194 ILE A N 1
ATOM 1489 C CA . ILE A 1 194 ? -12.592 13.094 15.563 1.00 89.88 194 ILE A CA 1
ATOM 1490 C C . ILE A 1 194 ? -12.624 14.086 16.732 1.00 89.88 194 ILE A C 1
ATOM 1492 O O . ILE A 1 194 ? -13.492 13.970 17.598 1.00 89.88 194 ILE A O 1
ATOM 1496 N N . ALA A 1 195 ? -11.706 15.060 16.761 1.00 88.06 195 ALA A N 1
ATOM 1497 C CA . ALA A 1 195 ? -11.670 16.104 17.781 1.00 88.06 195 ALA A CA 1
ATOM 1498 C C . ALA A 1 195 ? -12.832 17.106 17.636 1.00 88.06 195 ALA A C 1
ATOM 1500 O O . ALA A 1 195 ? -13.231 17.730 18.621 1.00 88.06 195 ALA A O 1
ATOM 1501 N N . THR A 1 196 ? -13.430 17.221 16.445 1.00 88.31 196 THR A N 1
ATOM 1502 C CA . THR A 1 196 ? -14.581 18.095 16.191 1.00 88.31 196 THR A CA 1
ATOM 1503 C C . THR A 1 196 ? -15.764 17.737 17.104 1.00 88.31 196 THR A C 1
ATOM 1505 O O . THR A 1 196 ? -16.175 16.572 17.165 1.00 88.31 196 THR A O 1
ATOM 1508 N N . PRO A 1 197 ? -16.401 18.703 17.800 1.00 87.69 197 PRO A N 1
ATOM 1509 C CA . PRO A 1 197 ? -17.531 18.427 18.692 1.00 87.69 197 PRO A CA 1
ATOM 1510 C C . PRO A 1 197 ? -18.712 17.734 17.999 1.00 87.69 197 PRO A C 1
ATOM 1512 O O . PRO A 1 197 ? -19.289 16.802 18.570 1.00 87.69 197 PRO A O 1
ATOM 1515 N N . LYS A 1 198 ? -18.999 18.126 16.749 1.00 88.19 198 LYS A N 1
ATOM 1516 C CA . LYS A 1 198 ? -20.058 17.567 15.892 1.00 88.19 198 LYS A CA 1
ATOM 1517 C C . LYS A 1 198 ? -19.793 16.125 15.442 1.00 88.19 198 LYS A C 1
ATOM 1519 O O . LYS A 1 198 ? -20.740 15.424 15.103 1.00 88.19 198 LYS A O 1
ATOM 1524 N N . PHE A 1 199 ? -18.545 15.647 15.486 1.00 89.94 199 PHE A N 1
ATOM 1525 C CA . PHE A 1 199 ? -18.226 14.276 15.089 1.00 89.94 199 PHE A CA 1
ATOM 1526 C C . PHE A 1 199 ? -18.946 13.267 15.987 1.00 89.94 199 PHE A C 1
ATOM 1528 O O . PHE A 1 199 ? -18.805 13.298 17.216 1.00 89.94 199 PHE A O 1
ATOM 1535 N N . ARG A 1 200 ? -19.711 12.358 15.381 1.00 92.69 200 ARG A N 1
ATOM 1536 C CA . ARG A 1 200 ? -20.410 11.263 16.062 1.00 92.69 200 ARG A CA 1
ATOM 1537 C C . ARG A 1 200 ? -20.406 10.035 15.169 1.00 92.69 200 ARG A C 1
ATOM 1539 O O . ARG A 1 200 ? -20.671 10.146 13.980 1.00 92.69 200 ARG A O 1
ATOM 1546 N N . MET A 1 201 ? -20.137 8.869 15.742 1.00 94.06 201 MET A N 1
ATOM 1547 C CA . MET A 1 201 ? -20.266 7.603 15.022 1.00 94.06 201 MET A CA 1
ATOM 1548 C C . MET A 1 201 ? -21.733 7.173 14.965 1.00 94.06 201 MET A C 1
ATOM 1550 O O . MET A 1 201 ? -22.457 7.320 15.952 1.00 94.06 201 MET A O 1
ATOM 1554 N N . LYS A 1 202 ? -22.167 6.617 13.832 1.00 93.56 202 LYS A N 1
ATOM 1555 C CA . LYS A 1 202 ? -23.388 5.805 13.772 1.00 93.56 202 LYS A CA 1
ATOM 1556 C C . LYS A 1 202 ? -23.145 4.471 14.492 1.00 93.56 202 LYS A C 1
ATOM 1558 O O . LYS A 1 202 ? -21.987 4.074 14.618 1.00 93.56 202 LYS A O 1
ATOM 1563 N N . PRO A 1 203 ? -24.196 3.761 14.944 1.00 91.94 203 PRO A N 1
ATOM 1564 C CA . PRO A 1 203 ? -24.044 2.449 15.567 1.00 91.94 203 PRO A CA 1
ATOM 1565 C C . PRO A 1 203 ? -23.202 1.491 14.718 1.00 91.94 203 PRO A C 1
ATOM 1567 O O . PRO A 1 203 ? -23.343 1.455 13.494 1.00 91.94 203 PRO A O 1
ATOM 1570 N N . PHE A 1 204 ? -22.337 0.710 15.372 1.00 86.38 204 PHE A N 1
ATOM 1571 C CA . PHE A 1 204 ? -21.497 -0.268 14.685 1.00 86.38 204 PHE A CA 1
ATOM 1572 C C . PHE A 1 204 ? -22.377 -1.281 13.943 1.00 86.38 204 PHE A C 1
ATOM 1574 O O . PHE A 1 204 ? -23.190 -1.953 14.586 1.00 86.38 204 PHE A O 1
ATOM 1581 N N . PRO A 1 205 ? -22.241 -1.427 12.617 1.00 75.88 205 PRO A N 1
ATOM 1582 C CA . PRO A 1 205 ? -23.121 -2.329 11.893 1.00 75.88 205 PRO A CA 1
ATOM 1583 C C . PRO A 1 205 ? -22.668 -3.772 12.128 1.00 75.88 205 PRO A C 1
ATOM 1585 O O . PRO A 1 205 ? -21.540 -4.138 11.801 1.00 75.88 205 PRO A O 1
ATOM 1588 N N . GLY A 1 206 ? -23.550 -4.605 12.683 1.00 71.19 206 GLY A N 1
ATOM 1589 C CA . GLY A 1 206 ? -23.303 -6.029 12.959 1.00 71.19 206 GLY A CA 1
ATOM 1590 C C . GLY A 1 206 ? -23.333 -6.925 11.714 1.00 71.19 206 GLY A C 1
ATOM 1591 O O . GLY A 1 206 ? -23.906 -8.009 11.757 1.00 71.19 206 GLY A O 1
ATOM 1592 N N . ALA A 1 207 ? -22.791 -6.457 10.589 1.00 74.31 207 ALA A N 1
ATOM 1593 C CA . ALA A 1 207 ? -22.865 -7.139 9.300 1.00 74.31 207 ALA A CA 1
ATOM 1594 C C . ALA A 1 207 ? -21.744 -8.175 9.105 1.00 74.31 207 ALA A C 1
ATOM 1596 O O . ALA A 1 207 ? -20.688 -8.113 9.740 1.00 74.31 207 ALA A O 1
ATOM 1597 N N . ALA A 1 208 ? -21.968 -9.110 8.178 1.00 87.19 208 ALA A N 1
ATOM 1598 C CA . ALA A 1 208 ? -20.976 -10.101 7.779 1.00 87.19 208 ALA A CA 1
ATOM 1599 C C . ALA A 1 208 ? -19.720 -9.437 7.188 1.00 87.19 208 ALA A C 1
ATOM 1601 O O . ALA A 1 208 ? -19.806 -8.491 6.404 1.00 87.19 208 ALA A O 1
ATOM 1602 N N . LEU A 1 209 ? -18.551 -9.969 7.550 1.00 93.62 209 LEU A N 1
ATOM 1603 C CA . LEU A 1 209 ? -17.252 -9.506 7.069 1.00 93.62 209 LEU A CA 1
ATOM 1604 C C . LEU A 1 209 ? -16.719 -10.441 5.983 1.00 93.62 209 LEU A C 1
ATOM 1606 O O . LEU A 1 209 ? -16.771 -11.666 6.116 1.00 93.62 209 LEU A O 1
ATOM 1610 N N . GLN A 1 210 ? -16.147 -9.856 4.937 1.00 94.75 210 GLN A N 1
ATOM 1611 C CA . GLN A 1 210 ? -15.378 -10.551 3.916 1.00 94.75 210 GLN A CA 1
ATOM 1612 C C . GLN A 1 210 ? -13.891 -10.272 4.134 1.00 94.75 210 GLN A C 1
ATOM 1614 O O . GLN A 1 210 ? -13.499 -9.153 4.446 1.00 94.75 210 GLN A O 1
ATOM 1619 N N . PHE A 1 211 ? -13.065 -11.305 3.978 1.00 94.56 211 PHE A N 1
ATOM 1620 C CA . PHE A 1 211 ? -11.623 -11.235 4.196 1.00 94.56 211 PHE A CA 1
ATOM 1621 C C . PHE A 1 211 ? -10.922 -11.611 2.897 1.00 94.56 211 PHE A C 1
ATOM 1623 O O . PHE A 1 211 ? -11.053 -12.748 2.439 1.00 94.56 211 PHE A O 1
ATOM 1630 N N . SER A 1 212 ? -10.190 -10.664 2.324 1.00 91.62 212 SER A N 1
ATOM 1631 C CA . SER A 1 212 ? -9.302 -10.879 1.186 1.00 91.62 212 SER A CA 1
ATOM 1632 C C . SER A 1 212 ? -7.860 -10.922 1.677 1.00 91.62 212 SER A C 1
ATOM 1634 O O . SER A 1 212 ? -7.487 -10.128 2.537 1.00 91.62 212 SER A O 1
ATOM 1636 N N . VAL A 1 213 ? -7.059 -11.850 1.159 1.00 88.94 213 VAL A N 1
ATOM 163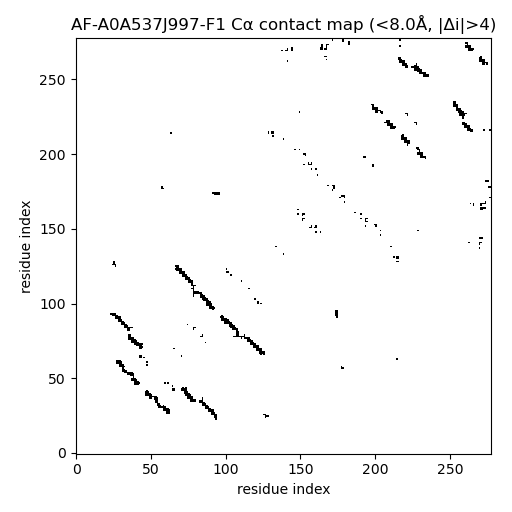7 C CA . VAL A 1 213 ? -5.638 -11.980 1.507 1.00 88.94 213 VAL A CA 1
ATOM 1638 C C . VAL A 1 213 ? -4.808 -11.583 0.292 1.00 88.94 213 VAL A C 1
ATOM 1640 O O . VAL A 1 213 ? -4.919 -12.224 -0.751 1.00 88.94 213 VAL A O 1
ATOM 1643 N N . ASP A 1 214 ? -3.975 -10.554 0.441 1.00 81.19 214 ASP A N 1
ATOM 1644 C CA . ASP A 1 214 ? -2.970 -10.130 -0.539 1.00 81.19 214 ASP A CA 1
ATOM 1645 C C . ASP A 1 214 ? -1.591 -10.199 0.136 1.00 81.19 214 ASP A C 1
ATOM 1647 O O . ASP A 1 214 ? -1.280 -9.428 1.045 1.00 81.19 214 ASP A O 1
ATOM 1651 N N . GLY A 1 215 ? -0.792 -11.208 -0.221 1.00 81.38 215 GLY A N 1
ATOM 1652 C CA . GLY A 1 215 ? 0.472 -11.499 0.462 1.00 81.38 215 GLY A CA 1
ATOM 1653 C C . GLY A 1 215 ? 0.280 -11.811 1.954 1.00 81.38 215 GLY A C 1
ATOM 1654 O O . GLY A 1 215 ? -0.286 -12.845 2.313 1.00 81.38 215 GLY A O 1
ATOM 1655 N N . GLN A 1 216 ? 0.785 -10.930 2.823 1.00 85.06 216 GLN A N 1
ATOM 1656 C CA . GLN A 1 216 ? 0.619 -11.004 4.288 1.00 85.06 216 GLN A CA 1
ATOM 1657 C C . GLN A 1 216 ? -0.406 -10.000 4.832 1.00 85.06 216 GLN A C 1
ATOM 1659 O O . GLN A 1 216 ? -0.595 -9.913 6.049 1.00 85.06 216 GLN A O 1
ATOM 1664 N N . VAL A 1 217 ? -1.041 -9.227 3.953 1.00 88.19 217 VAL A N 1
ATOM 1665 C CA . VAL A 1 217 ? -2.065 -8.252 4.310 1.00 88.19 217 VAL A CA 1
ATOM 1666 C C . VAL A 1 217 ? -3.437 -8.891 4.142 1.00 88.19 217 VAL A C 1
ATOM 1668 O O . VAL A 1 217 ? -3.731 -9.561 3.153 1.00 88.19 217 VAL A O 1
ATOM 1671 N N . VAL A 1 218 ? -4.293 -8.675 5.132 1.00 92.06 218 VAL A N 1
ATOM 1672 C CA . VAL A 1 218 ? -5.702 -9.046 5.094 1.00 92.06 218 VAL A CA 1
ATOM 1673 C C . VAL A 1 218 ? -6.519 -7.781 4.956 1.00 92.06 218 VAL A C 1
ATOM 1675 O O . VAL A 1 218 ? -6.532 -6.958 5.867 1.00 92.06 218 VAL A O 1
ATOM 1678 N N . THR A 1 219 ? -7.240 -7.638 3.856 1.00 93.31 219 THR A N 1
ATOM 1679 C CA . THR A 1 219 ? -8.220 -6.569 3.694 1.00 93.31 219 THR A CA 1
ATOM 1680 C C . THR A 1 219 ? -9.589 -7.090 4.091 1.00 93.31 219 THR A C 1
ATOM 1682 O O . THR A 1 219 ? -10.074 -8.092 3.563 1.00 93.31 219 THR A O 1
ATOM 1685 N N . VAL A 1 220 ? -10.211 -6.399 5.038 1.00 93.94 220 VAL A N 1
ATOM 1686 C CA . VAL A 1 220 ? -11.589 -6.641 5.444 1.00 93.94 220 VAL A CA 1
ATOM 1687 C C . VAL A 1 220 ? -12.490 -5.684 4.689 1.00 93.94 220 VAL A C 1
ATOM 1689 O O . VAL A 1 220 ? -12.229 -4.484 4.653 1.00 93.94 220 VAL A O 1
ATOM 1692 N N . THR A 1 221 ? -13.559 -6.220 4.118 1.00 94.12 221 THR A N 1
ATOM 1693 C CA . THR A 1 221 ? -14.646 -5.477 3.476 1.00 94.12 221 THR A CA 1
ATOM 1694 C C . THR A 1 221 ? -15.984 -6.059 3.915 1.00 94.12 221 THR A C 1
ATOM 1696 O O . THR A 1 221 ? -16.047 -7.044 4.659 1.00 94.12 221 THR A O 1
ATOM 1699 N N . ARG A 1 222 ? -17.076 -5.459 3.446 1.00 91.06 222 ARG A N 1
ATOM 1700 C CA . ARG A 1 222 ? -18.388 -6.104 3.463 1.00 91.06 222 ARG A CA 1
ATOM 1701 C C . ARG A 1 222 ? -18.737 -6.664 2.089 1.00 91.06 222 ARG A C 1
ATOM 1703 O O . ARG A 1 222 ? -18.306 -6.081 1.093 1.00 91.06 222 ARG A O 1
ATOM 1710 N N . PRO A 1 223 ? -19.549 -7.735 2.022 1.00 91.88 223 PRO A N 1
ATOM 1711 C CA . PRO A 1 223 ? -20.010 -8.291 0.751 1.00 91.88 223 PRO A CA 1
ATOM 1712 C C . PRO A 1 223 ? -20.744 -7.278 -0.140 1.00 91.88 223 PRO A C 1
ATOM 1714 O O . PRO A 1 223 ? -20.617 -7.328 -1.357 1.00 91.88 223 PRO A O 1
ATOM 1717 N N . ASP A 1 224 ? -21.485 -6.347 0.466 1.00 89.94 224 ASP A N 1
ATOM 1718 C CA . ASP A 1 224 ? -22.240 -5.289 -0.220 1.00 89.94 224 ASP A CA 1
ATOM 1719 C C . ASP A 1 224 ? -21.415 -4.016 -0.480 1.00 89.94 224 ASP A C 1
ATOM 1721 O O . ASP A 1 224 ? -21.951 -3.022 -0.962 1.00 89.94 224 ASP A O 1
ATOM 1725 N N . GLN A 1 225 ? -20.123 -4.031 -0.131 1.00 87.56 225 GLN A N 1
ATOM 1726 C CA . GLN A 1 225 ? -19.211 -2.885 -0.192 1.00 87.56 225 GLN A CA 1
ATOM 1727 C C . GLN A 1 225 ? -19.663 -1.661 0.624 1.00 87.56 225 GLN A C 1
ATOM 1729 O O . GLN A 1 225 ? -19.118 -0.568 0.455 1.00 87.56 225 GLN A O 1
ATOM 1734 N N . SER A 1 226 ? -20.616 -1.828 1.547 1.00 90.62 226 SER A N 1
ATOM 1735 C CA . SER A 1 226 ? -21.027 -0.749 2.443 1.00 90.62 226 SER A CA 1
ATOM 1736 C C . SER A 1 226 ? -19.908 -0.379 3.435 1.00 90.62 226 SER A C 1
ATOM 1738 O O . SER A 1 226 ? -19.018 -1.193 3.714 1.00 90.62 226 SER A O 1
ATOM 1740 N N . PRO A 1 227 ? -19.926 0.844 4.004 1.00 91.06 227 PRO A N 1
ATOM 1741 C CA . PRO A 1 227 ? -18.900 1.291 4.945 1.00 91.06 227 PRO A CA 1
ATOM 1742 C C . PRO A 1 227 ? -18.783 0.390 6.180 1.00 91.06 227 PRO A C 1
ATOM 1744 O O . PRO A 1 227 ? -19.775 0.137 6.863 1.00 91.06 227 PRO A O 1
ATOM 1747 N N . LEU A 1 228 ? -17.563 -0.036 6.526 1.00 91.12 228 LEU A N 1
ATOM 1748 C CA . LEU A 1 228 ? -17.264 -0.827 7.728 1.00 91.12 228 LEU A CA 1
ATOM 1749 C C . LEU A 1 228 ? -17.625 -0.085 9.016 1.00 91.12 228 LEU A C 1
ATOM 1751 O O . LEU A 1 228 ? -18.109 -0.687 9.974 1.00 91.12 228 LEU A O 1
ATOM 1755 N N . VAL A 1 229 ? -17.398 1.224 9.025 1.00 91.06 229 VAL A N 1
ATOM 1756 C CA . VAL A 1 229 ? -17.853 2.151 10.058 1.00 91.06 229 VAL A CA 1
ATOM 1757 C C . VAL A 1 229 ? -18.337 3.422 9.376 1.00 91.06 229 VAL A C 1
ATOM 1759 O O . VAL A 1 229 ? -17.879 3.755 8.284 1.00 91.06 229 VAL A O 1
ATOM 1762 N N . GLU A 1 230 ? -19.264 4.132 10.007 1.00 92.19 230 GLU A N 1
ATOM 1763 C CA . GLU A 1 230 ? -19.817 5.361 9.448 1.00 92.19 230 GLU A CA 1
ATOM 1764 C C . GLU A 1 230 ? -19.993 6.417 10.543 1.00 92.19 230 GLU A C 1
ATOM 1766 O O . GLU A 1 230 ? -20.485 6.108 11.630 1.00 92.19 230 GLU A O 1
ATOM 1771 N N . SER A 1 231 ? -19.611 7.664 10.265 1.00 90.88 231 SER A N 1
ATOM 1772 C CA . SER A 1 231 ? -19.987 8.811 11.092 1.00 90.88 231 SER A CA 1
ATOM 1773 C C . SER A 1 231 ? -21.300 9.439 10.624 1.00 90.88 231 SER A C 1
ATOM 1775 O O . SER A 1 231 ? -21.690 9.348 9.458 1.00 90.88 231 SER A O 1
ATOM 1777 N N . VAL A 1 232 ? -21.986 10.115 11.542 1.00 90.44 232 VAL A N 1
ATOM 1778 C CA . VAL A 1 232 ? -23.021 11.090 11.195 1.00 90.44 232 VAL A CA 1
ATOM 1779 C C . VAL A 1 232 ? -22.360 12.176 10.335 1.00 90.44 232 VAL A C 1
ATOM 1781 O O . VAL A 1 232 ? -21.208 12.537 10.617 1.00 90.44 232 VAL A O 1
ATOM 1784 N N . PRO A 1 233 ? -23.030 12.660 9.279 1.00 83.88 233 PRO A N 1
ATOM 1785 C CA . PRO A 1 233 ? -22.526 13.790 8.517 1.00 83.88 233 PRO A CA 1
ATOM 1786 C C . PRO A 1 233 ? -22.302 15.006 9.417 1.00 83.88 233 PRO A C 1
ATOM 1788 O O . PRO A 1 233 ? -23.113 15.293 10.299 1.00 83.88 233 PRO A O 1
ATOM 1791 N N . MET A 1 234 ? -21.180 15.695 9.234 1.00 79.75 234 MET A N 1
ATOM 1792 C CA . MET A 1 234 ? -20.927 16.953 9.927 1.00 79.75 234 MET A CA 1
ATOM 1793 C C . MET A 1 234 ? -21.333 18.088 8.992 1.00 79.75 234 MET A C 1
ATOM 1795 O O . MET A 1 234 ? -20.794 18.190 7.894 1.00 79.75 234 MET A O 1
ATOM 1799 N N . GLU A 1 235 ? -22.259 18.945 9.418 1.00 66.56 235 GLU A N 1
ATOM 1800 C CA . GLU A 1 235 ? -22.571 20.166 8.672 1.00 66.56 235 GLU A CA 1
ATOM 1801 C C . GLU A 1 235 ? -21.293 20.991 8.484 1.00 66.56 235 GLU A C 1
ATOM 1803 O O . GLU A 1 235 ? -20.565 21.234 9.456 1.00 66.56 235 GLU A O 1
ATOM 1808 N N . ALA A 1 236 ? -21.021 21.418 7.248 1.00 57.34 236 ALA A N 1
ATOM 1809 C CA . ALA A 1 236 ? -19.908 22.308 6.959 1.00 57.34 236 ALA A CA 1
ATOM 1810 C C . ALA A 1 236 ? -20.090 23.611 7.750 1.00 57.34 236 ALA A C 1
ATOM 1812 O O . ALA A 1 236 ? -21.117 24.284 7.626 1.00 57.34 236 ALA A O 1
ATOM 1813 N N . ASP A 1 237 ? -19.098 23.979 8.565 1.00 51.16 237 ASP A N 1
ATOM 1814 C CA . ASP A 1 237 ? -19.091 25.288 9.211 1.00 51.16 237 ASP A CA 1
ATOM 1815 C C . ASP A 1 237 ? -18.988 26.347 8.107 1.00 51.16 237 ASP A C 1
ATOM 1817 O O . ASP A 1 237 ? -17.932 26.592 7.525 1.00 51.16 237 ASP A O 1
ATOM 1821 N N . SER A 1 238 ? -20.130 26.948 7.783 1.00 43.44 238 SER A N 1
ATOM 1822 C CA . SER A 1 238 ? -20.267 28.015 6.796 1.00 43.44 238 SER A CA 1
ATOM 1823 C C . SER A 1 238 ? -19.729 29.320 7.385 1.00 43.44 238 SER A C 1
ATOM 1825 O O . SER A 1 238 ? -20.475 30.259 7.638 1.00 43.44 238 SER A O 1
ATOM 1827 N N . ALA A 1 239 ? -18.431 29.371 7.670 1.00 41.62 239 ALA A N 1
ATOM 1828 C CA . ALA A 1 239 ? -17.763 30.559 8.181 1.00 41.62 239 ALA A CA 1
ATOM 1829 C C . ALA A 1 239 ? -16.485 30.821 7.374 1.00 41.62 239 ALA A C 1
ATOM 1831 O O . ALA A 1 239 ? -15.387 30.457 7.783 1.00 41.62 239 ALA A O 1
ATOM 1832 N N . GLY A 1 240 ? -16.642 31.479 6.218 1.00 38.19 240 GLY A N 1
ATOM 1833 C CA . GLY A 1 240 ? -15.570 32.307 5.650 1.00 38.19 240 GLY A CA 1
ATOM 1834 C C . GLY A 1 240 ? -15.092 32.036 4.221 1.00 38.19 240 GLY A C 1
ATOM 1835 O O . GLY A 1 240 ? -14.182 32.733 3.788 1.00 38.19 240 GLY A O 1
ATOM 1836 N N . ALA A 1 241 ? -15.668 31.106 3.457 1.00 32.19 241 ALA A N 1
ATOM 1837 C CA . ALA A 1 241 ? -15.309 30.950 2.042 1.00 32.19 241 ALA A CA 1
ATOM 1838 C C . ALA A 1 241 ? -16.382 31.572 1.136 1.00 32.19 241 ALA A C 1
ATOM 1840 O O . ALA A 1 241 ? -17.454 31.001 0.943 1.00 32.19 241 ALA A O 1
ATOM 1841 N N . GLN A 1 242 ? -16.098 32.752 0.576 1.00 32.28 242 GLN A N 1
ATOM 1842 C CA . GLN A 1 242 ? -16.844 33.258 -0.578 1.00 32.28 242 GLN A CA 1
ATOM 1843 C C . GLN A 1 242 ? -16.740 32.243 -1.730 1.00 32.28 242 GLN A C 1
ATOM 1845 O O . GLN A 1 242 ? -15.633 31.787 -2.031 1.00 32.28 242 GLN A O 1
ATOM 1850 N N . PRO A 1 243 ? -17.854 31.884 -2.390 1.00 35.53 243 PRO A N 1
ATOM 1851 C CA . PRO A 1 243 ? -17.822 30.934 -3.487 1.00 35.53 243 PRO A CA 1
ATOM 1852 C C . PRO A 1 243 ? -17.219 31.601 -4.726 1.00 35.53 243 PRO A C 1
ATOM 1854 O O . PRO A 1 243 ? -17.798 32.523 -5.302 1.00 35.53 243 PRO A O 1
ATOM 1857 N N . ALA A 1 244 ? -16.066 31.104 -5.171 1.00 34.31 244 ALA A N 1
ATOM 1858 C CA . ALA A 1 244 ? -15.667 31.260 -6.559 1.00 34.31 244 ALA A CA 1
ATOM 1859 C C . ALA A 1 244 ? -16.551 30.327 -7.401 1.00 34.31 244 ALA A C 1
ATOM 1861 O O . ALA A 1 244 ? -16.37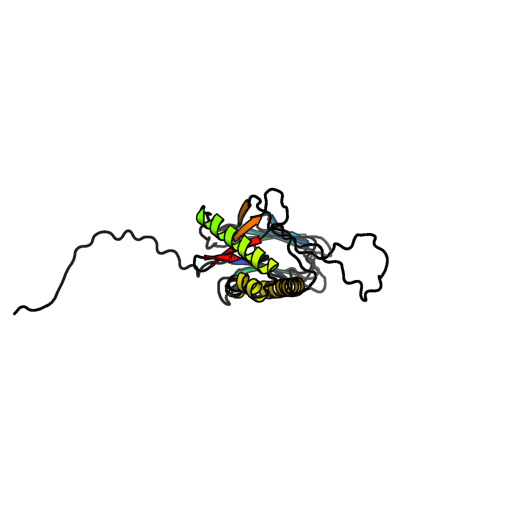5 29.116 -7.385 1.00 34.31 244 ALA A O 1
ATOM 1862 N N . SER A 1 245 ? -17.543 30.931 -8.058 1.00 40.03 245 SER A N 1
ATOM 1863 C CA . SER A 1 245 ? -18.225 30.478 -9.279 1.00 40.03 245 SER A CA 1
ATOM 1864 C C . SER A 1 245 ? -18.556 28.982 -9.435 1.00 40.03 245 SER A C 1
ATOM 1866 O O . SER A 1 245 ? -17.701 28.172 -9.777 1.00 40.03 245 SER A O 1
ATOM 1868 N N . GLY A 1 246 ? -19.859 28.688 -9.390 1.00 34.84 246 GLY A N 1
ATOM 1869 C CA . GLY A 1 246 ? -20.528 27.888 -10.421 1.00 34.84 246 GLY A CA 1
ATOM 1870 C C . GLY A 1 246 ? -20.112 26.425 -10.562 1.00 34.84 246 GLY A C 1
ATOM 1871 O O . GLY A 1 246 ? -19.537 26.048 -11.576 1.00 34.84 246 GLY A O 1
ATOM 1872 N N . ALA A 1 247 ? -20.517 25.588 -9.610 1.00 31.66 247 ALA A N 1
ATOM 1873 C CA . ALA A 1 247 ? -20.821 24.187 -9.880 1.0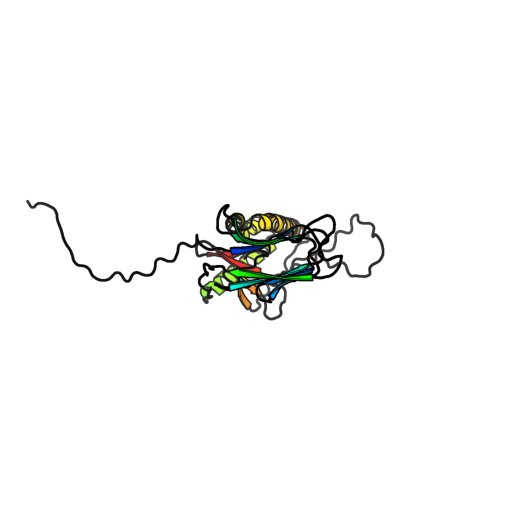0 31.66 247 ALA A CA 1
ATOM 1874 C C . ALA A 1 247 ? -21.931 23.736 -8.922 1.00 31.66 247 ALA A C 1
ATOM 1876 O O . ALA A 1 247 ? -21.725 23.655 -7.712 1.00 31.66 247 ALA A O 1
ATOM 1877 N N . GLU A 1 248 ? -23.124 23.477 -9.460 1.00 35.53 248 GLU A N 1
ATOM 1878 C CA . GLU A 1 248 ? -24.143 22.691 -8.767 1.00 35.53 248 GLU A CA 1
ATOM 1879 C C . GLU A 1 248 ? -23.589 21.281 -8.551 1.00 35.53 248 GLU A C 1
ATOM 1881 O O . GLU A 1 248 ? -23.475 20.472 -9.467 1.00 35.53 248 GLU A O 1
ATOM 1886 N N . GLY A 1 249 ? -23.210 21.006 -7.314 1.00 32.06 249 GLY A N 1
ATOM 1887 C CA . GLY A 1 249 ? -22.861 19.687 -6.828 1.00 32.06 249 GLY A CA 1
ATOM 1888 C C . GLY A 1 249 ? -22.913 19.768 -5.318 1.00 32.06 249 GLY A C 1
ATOM 1889 O O . GLY A 1 249 ? -22.156 20.534 -4.727 1.00 32.06 249 GLY A O 1
ATOM 1890 N N . ALA A 1 250 ? -23.858 19.055 -4.705 1.00 35.91 250 ALA A N 1
ATOM 1891 C CA . ALA A 1 250 ? -23.997 18.982 -3.258 1.00 35.91 250 ALA A CA 1
ATOM 1892 C C . ALA A 1 250 ? -22.613 18.767 -2.630 1.00 35.91 250 ALA A C 1
ATOM 1894 O O . ALA A 1 250 ? -21.968 17.750 -2.895 1.00 35.91 250 ALA A O 1
ATOM 1895 N N . GLN A 1 251 ? -22.133 19.744 -1.854 1.00 43.53 251 GLN A N 1
ATOM 1896 C CA . GLN A 1 251 ? -20.922 19.573 -1.062 1.00 43.53 251 GLN A CA 1
ATOM 1897 C C . GLN A 1 251 ? -21.161 18.354 -0.176 1.00 43.53 251 GLN A C 1
ATOM 1899 O O . GLN A 1 251 ? -22.031 18.382 0.693 1.00 43.53 251 GLN A O 1
ATOM 1904 N N . ALA A 1 252 ? -20.459 17.255 -0.460 1.00 46.56 252 ALA A N 1
ATOM 1905 C CA . ALA A 1 252 ? -20.561 16.045 0.333 1.00 46.56 252 ALA A CA 1
ATOM 1906 C C . ALA A 1 252 ? -20.214 16.414 1.776 1.00 46.56 252 ALA A C 1
ATOM 1908 O O . ALA A 1 252 ? -19.100 16.863 2.053 1.00 46.56 252 ALA A O 1
ATOM 1909 N N . GLU A 1 253 ? -21.186 16.278 2.673 1.00 57.38 253 GLU A N 1
ATOM 1910 C CA . GLU A 1 253 ? -20.991 16.586 4.082 1.00 57.38 253 GLU A CA 1
ATOM 1911 C C . GLU A 1 253 ? -19.810 15.755 4.611 1.00 57.38 253 GLU A C 1
ATOM 1913 O O . GLU A 1 253 ? -19.809 14.525 4.452 1.00 57.38 253 GLU A O 1
ATOM 1918 N N . PRO A 1 254 ? -18.779 16.390 5.200 1.00 67.31 254 PRO A N 1
ATOM 1919 C CA . PRO A 1 254 ? -17.595 15.679 5.651 1.00 67.31 254 PRO A CA 1
ATOM 1920 C C . PRO A 1 254 ? -17.979 14.606 6.677 1.00 67.31 254 PRO A C 1
ATOM 1922 O O . PRO A 1 254 ? -18.664 14.867 7.670 1.00 67.31 254 PRO A O 1
ATOM 1925 N N . GLY A 1 255 ? -17.539 13.373 6.430 1.00 73.94 255 GLY A N 1
ATOM 1926 C CA . GLY A 1 255 ? -17.842 12.226 7.275 1.00 73.94 255 GLY A CA 1
ATOM 1927 C C . GLY A 1 255 ? -16.940 11.029 6.987 1.00 73.94 255 GLY A C 1
ATOM 1928 O O . GLY A 1 255 ? -16.452 10.840 5.875 1.00 73.94 255 GLY A O 1
ATOM 1929 N N . LEU A 1 256 ? -16.727 10.200 8.007 1.00 84.81 256 LEU A N 1
ATOM 1930 C CA . LEU A 1 256 ? -15.904 8.999 7.931 1.00 84.81 256 LEU A CA 1
ATOM 1931 C C . LEU A 1 256 ? -16.740 7.827 7.416 1.00 84.81 256 LEU A C 1
ATO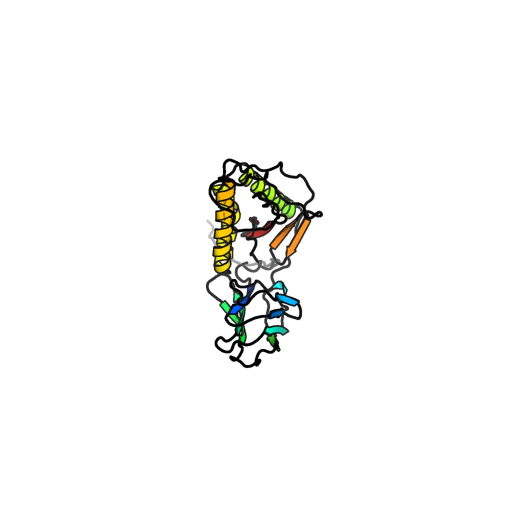M 1933 O O . LEU A 1 256 ? -17.686 7.428 8.093 1.00 84.81 256 LEU A O 1
ATOM 1937 N N . LYS A 1 257 ? -16.383 7.260 6.257 1.00 88.88 257 LYS A N 1
ATOM 1938 C CA . LYS A 1 257 ? -17.092 6.117 5.643 1.00 88.88 257 LYS A CA 1
ATOM 1939 C C . LYS A 1 257 ? -16.155 5.092 4.972 1.00 88.88 257 LYS A C 1
ATOM 1941 O O . LYS A 1 257 ? -16.330 4.802 3.790 1.00 88.88 257 LYS A O 1
ATOM 1946 N N . PRO A 1 258 ? -15.135 4.547 5.661 1.00 88.31 258 PRO A N 1
ATOM 1947 C CA . PRO A 1 258 ? -14.220 3.585 5.055 1.00 88.31 258 PRO A CA 1
ATOM 1948 C C . PRO A 1 258 ? -14.957 2.292 4.691 1.00 88.31 258 PRO A C 1
ATOM 1950 O O . PRO A 1 258 ? -15.606 1.675 5.535 1.00 88.31 258 PRO A O 1
ATOM 1953 N N . THR A 1 259 ? -14.828 1.854 3.444 1.00 89.44 259 THR A N 1
ATOM 1954 C CA . THR A 1 259 ? -15.395 0.589 2.937 1.00 89.44 259 THR A CA 1
ATOM 1955 C C . THR A 1 259 ? -14.462 -0.604 3.146 1.00 89.44 259 THR A C 1
ATOM 1957 O O . THR A 1 259 ? -14.890 -1.756 3.063 1.00 89.44 259 THR A O 1
ATOM 1960 N N . SER A 1 260 ? -13.196 -0.338 3.474 1.00 91.44 260 SER A N 1
ATOM 1961 C CA . SER A 1 260 ? -12.179 -1.354 3.722 1.00 91.44 260 SER A CA 1
ATOM 1962 C C . SER A 1 260 ? -11.208 -0.943 4.823 1.00 91.44 260 SER A C 1
ATOM 1964 O O . SER A 1 260 ? -10.887 0.237 4.964 1.00 91.44 260 SER A O 1
ATOM 1966 N N . LEU A 1 261 ? -10.685 -1.928 5.550 1.00 92.56 261 LEU A N 1
ATOM 1967 C CA . LEU A 1 261 ? -9.543 -1.772 6.451 1.00 92.56 261 LEU A CA 1
ATOM 1968 C C . LEU A 1 261 ? -8.575 -2.933 6.248 1.00 92.56 261 LEU A C 1
ATOM 1970 O O . LEU A 1 261 ? -9.000 -4.070 6.044 1.00 92.56 261 LEU A O 1
ATOM 1974 N N . SER A 1 262 ? -7.283 -2.639 6.322 1.00 93.56 262 SER A N 1
ATOM 1975 C CA . SER A 1 262 ? -6.221 -3.623 6.131 1.00 93.56 262 SER A CA 1
ATOM 1976 C C . SER A 1 262 ? -5.591 -4.004 7.465 1.00 93.56 262 SER A C 1
ATOM 1978 O O . SER A 1 262 ? -5.484 -3.184 8.376 1.00 93.56 262 SER A O 1
ATOM 1980 N N . PHE A 1 263 ? -5.166 -5.258 7.577 1.00 94.00 263 PHE A N 1
ATOM 1981 C CA . PHE A 1 263 ? -4.585 -5.843 8.779 1.00 94.00 263 PHE A CA 1
ATOM 1982 C C . PHE A 1 263 ? -3.357 -6.664 8.415 1.00 94.00 263 PHE A C 1
ATOM 1984 O O . PHE A 1 263 ? -3.339 -7.347 7.394 1.00 94.00 263 PHE A O 1
ATOM 1991 N N . LYS A 1 264 ? -2.335 -6.636 9.267 1.00 91.38 264 LYS A N 1
ATOM 1992 C CA . LYS A 1 264 ? -1.107 -7.417 9.081 1.00 91.38 264 LYS A CA 1
ATOM 1993 C C . LYS A 1 264 ? -0.643 -7.973 10.415 1.00 91.38 264 LYS A C 1
ATOM 1995 O O . LYS A 1 264 ? -0.937 -7.414 11.477 1.00 91.38 264 LYS A O 1
ATOM 2000 N N . ARG A 1 265 ? 0.049 -9.110 10.363 1.00 90.50 265 ARG A N 1
ATOM 2001 C CA . ARG A 1 265 ? 0.624 -9.732 11.550 1.00 90.50 265 ARG A CA 1
ATOM 2002 C C . ARG A 1 265 ? 2.027 -9.187 11.796 1.00 90.50 265 ARG A C 1
ATOM 2004 O O . ARG A 1 265 ? 2.893 -9.308 10.936 1.00 90.50 265 ARG A O 1
ATOM 2011 N N . TYR A 1 266 ? 2.246 -8.650 12.988 1.00 86.44 266 TYR A N 1
ATOM 2012 C CA . TYR A 1 266 ? 3.560 -8.254 13.489 1.00 86.44 266 TYR A CA 1
ATOM 2013 C C . TYR A 1 266 ? 3.820 -9.019 14.785 1.00 86.44 266 TYR A C 1
ATOM 2015 O O . TYR A 1 266 ? 2.939 -9.090 15.639 1.00 86.44 266 TYR A O 1
ATOM 2023 N N . ASP A 1 267 ? 4.990 -9.643 14.921 1.00 84.50 267 ASP A N 1
ATOM 2024 C CA . ASP A 1 267 ? 5.396 -10.370 16.136 1.00 84.50 267 ASP A CA 1
ATOM 2025 C C . ASP A 1 267 ? 4.325 -11.368 16.642 1.00 84.50 267 ASP A C 1
ATOM 2027 O O . ASP A 1 267 ? 4.037 -11.481 17.833 1.00 84.50 267 ASP A O 1
ATOM 2031 N N . GLY A 1 268 ? 3.664 -12.063 15.706 1.00 86.19 268 GLY A N 1
ATOM 2032 C CA . GLY A 1 268 ? 2.626 -13.058 15.998 1.00 86.19 268 GLY A CA 1
ATOM 2033 C C . GLY A 1 268 ? 1.232 -12.502 16.326 1.00 86.19 268 GLY A C 1
ATOM 2034 O O . GLY A 1 268 ? 0.317 -13.292 16.547 1.00 86.19 268 GLY A O 1
ATOM 2035 N N . ARG A 1 269 ? 1.027 -11.178 16.323 1.00 90.88 269 ARG A N 1
ATOM 2036 C CA . ARG A 1 269 ? -0.262 -10.534 16.636 1.00 90.88 269 ARG A CA 1
ATOM 2037 C C . ARG A 1 269 ? -0.788 -9.703 15.474 1.00 90.88 269 ARG A C 1
ATOM 2039 O O . ARG A 1 269 ? -0.016 -9.169 14.686 1.00 90.88 269 ARG A O 1
ATOM 2046 N N . TRP A 1 270 ? -2.109 -9.604 15.368 1.00 94.69 270 TRP A N 1
ATOM 2047 C CA . TRP A 1 270 ? -2.774 -8.779 14.362 1.00 94.69 270 TRP A CA 1
ATOM 2048 C C . TRP A 1 270 ? -2.775 -7.303 14.767 1.00 94.69 270 TRP A C 1
ATOM 2050 O O . TRP A 1 270 ? -3.005 -6.971 15.929 1.00 94.69 270 TRP A O 1
ATOM 2060 N N . TYR A 1 271 ? -2.548 -6.432 13.789 1.00 94.56 271 TYR A N 1
ATOM 2061 C CA . TYR A 1 271 ? -2.629 -4.978 13.916 1.00 94.56 271 TYR A CA 1
ATOM 2062 C C . TYR A 1 271 ? -3.317 -4.396 12.681 1.00 94.56 271 TYR A C 1
ATOM 2064 O O . TYR A 1 271 ? -3.376 -5.061 11.642 1.00 94.56 271 TYR A O 1
ATOM 2072 N N . LEU A 1 272 ? -3.801 -3.154 12.775 1.00 93.81 272 LEU A N 1
ATOM 2073 C CA . LEU A 1 272 ? -4.156 -2.391 11.578 1.00 93.81 272 LEU A CA 1
ATOM 2074 C C . LEU A 1 272 ? -2.893 -2.183 10.740 1.00 93.81 272 LEU A C 1
ATOM 2076 O O . LEU A 1 272 ? -1.853 -1.802 11.274 1.00 93.81 272 LEU A O 1
ATOM 2080 N N . ALA A 1 273 ? -2.992 -2.449 9.445 1.00 90.69 273 ALA A N 1
ATOM 2081 C CA . ALA A 1 273 ? -1.968 -2.118 8.467 1.00 90.69 273 ALA A CA 1
ATOM 2082 C C . ALA A 1 273 ? -2.204 -0.704 7.932 1.00 90.69 273 ALA A C 1
ATOM 2084 O O . ALA A 1 273 ? -3.319 -0.175 8.007 1.00 90.69 273 ALA A O 1
ATOM 2085 N N . LEU A 1 274 ? -1.164 -0.091 7.372 1.00 86.38 274 LEU A N 1
ATOM 2086 C CA . LEU A 1 274 ? -1.338 1.184 6.691 1.00 86.38 274 LEU A CA 1
ATOM 2087 C C . LEU A 1 274 ? -2.180 0.971 5.416 1.00 86.38 274 LEU A C 1
ATOM 2089 O O . LEU A 1 274 ? -2.075 -0.079 4.779 1.00 86.38 274 LEU A O 1
ATOM 2093 N N . PRO A 1 275 ? -3.008 1.945 4.999 1.00 67.69 275 PRO A N 1
ATOM 2094 C CA . PRO A 1 275 ? -3.802 1.841 3.768 1.00 67.69 275 PRO A CA 1
ATOM 2095 C C . PRO A 1 275 ? -2.934 1.750 2.501 1.00 67.69 275 PRO A C 1
ATOM 2097 O O . PRO A 1 275 ? -3.416 1.316 1.461 1.00 67.69 275 PRO A O 1
ATOM 2100 N N . PHE A 1 276 ? -1.656 2.126 2.609 1.00 64.44 276 PHE A N 1
ATOM 2101 C CA . PHE A 1 276 ? -0.628 2.001 1.572 1.00 64.44 276 PHE A CA 1
ATOM 2102 C C . PHE A 1 276 ? 0.392 0.890 1.882 1.00 64.44 276 PHE A C 1
ATOM 2104 O O . PHE A 1 276 ? 1.437 0.824 1.237 1.00 64.44 276 PHE A O 1
ATOM 2111 N N . GLY A 1 277 ? 0.118 0.068 2.901 1.00 58.75 277 GLY A N 1
ATOM 2112 C CA . GLY A 1 277 ? 0.972 -1.040 3.312 1.00 58.75 277 GLY A CA 1
ATOM 2113 C C . GLY A 1 277 ? 0.944 -2.187 2.302 1.00 58.75 277 GLY A C 1
ATOM 2114 O O . GLY A 1 277 ? -0.015 -2.350 1.546 1.00 58.75 277 GLY A O 1
ATOM 2115 N N . PHE A 1 278 ? 2.021 -2.966 2.292 1.00 60.22 278 PHE A N 1
ATOM 2116 C CA . PHE A 1 278 ? 2.347 -3.979 1.284 1.00 60.22 278 PHE A CA 1
ATOM 2117 C C . PHE A 1 278 ? 2.377 -5.419 1.823 1.00 60.22 278 PHE A C 1
ATOM 2119 O O . PHE A 1 278 ? 2.632 -5.619 3.042 1.00 60.22 278 PHE A O 1
#

Secondary structure (DSSP, 8-state):
-PPP------------PPPPPPTT---EEEEEEESS-EEEEEETTEEEEESS-SSEEEEEE-GGG--SEEEEEEEEE---SS---EEEEEEE-SSS-EEEEEEEEPPTTTTTT--EEEEEEEEE---PPPPP---HHHHHHHHHHHHHHHHHHHTT-HHHHHHHHHHHHHHHTTT-HHHHHHHHHHHHHHHHHHHSTT--BPPPP-PPPEEEEETTEEEEE-TT---SS-BPPPPP--SS----S-------------SEEEEEEETTEEEEPPTT--

pLDDT: mean 79.32, std 21.12, range [22.09, 97.75]

Solvent-accessible surface area (backbone atoms only — not comparable to full-atom values): 16430 Å² total; per-residue (Å²): 137,88,85,84,87,87,81,92,85,85,91,80,80,80,78,76,69,77,74,74,74,69,86,71,72,54,61,44,32,33,38,36,36,46,54,25,45,38,41,34,34,23,34,68,85,44,76,78,46,60,80,75,37,48,49,44,92,60,70,40,79,44,52,89,56,58,58,71,40,77,43,37,43,36,43,29,32,32,37,28,78,88,38,44,31,37,42,38,34,30,40,28,30,73,48,93,57,70,46,80,75,50,74,49,73,50,58,54,36,73,44,74,74,38,85,45,77,47,79,46,77,49,72,46,84,65,63,75,75,80,81,67,76,83,50,72,67,52,52,52,53,52,51,52,48,52,52,49,53,50,52,27,58,62,68,44,33,53,68,58,51,52,55,54,36,46,65,38,53,62,60,42,47,35,61,42,48,72,59,47,58,56,47,53,53,55,49,50,52,52,45,53,49,44,66,38,85,73,51,42,59,49,83,81,67,92,66,73,77,38,79,45,78,54,72,68,28,36,38,38,33,31,87,83,57,47,52,67,45,43,37,46,67,30,81,76,81,90,76,85,78,80,82,82,72,91,72,98,63,84,78,76,55,58,58,55,58,50,37,61,52,37,29,31,72,55,98,91,39,84,38,44,36,52,95,85,59,116

Mean predicted aligned error: 11.18 Å

Foldseek 3Di:
DDDDDDDDDDDDDDPPPPDDPDPQPAKWKWKWKDKAFWAFKAKQPHTQDHRPCRTRLFTATCPLSDDAFKIKIKTKHFAAQPIKMKMWMWIFTQAPDIGTFDMDIGDHCPCVRDTDMDIDMTHDGHPADDFDDDDPVNVVQVVVLLVQCQVCLQVLPLVSNCVLCVLQLVRCCRTGVVVSVVLVVVSVVSNVQSPDPQKHWDPQDPADWDWDDDRQKIKIAGPVLWFRTKIDFDPPPPPDDDDDDDDPDPPRRDMDGHRIWMWGDDPNHIGTHGPSHD

Nearest PDB structures (foldseek):
  2z0u-assembly1_A  TM=3.169E-01  e=1.628E+00  Homo sapiens
  5n61-assembly1_P  TM=1.582E-01  e=2.163E+00  Saccharomyces cerevisiae S288C
  6yhm-assembly1_A  TM=2.488E-01  e=7.135E+00  Yersinia pseudotuberculosis
  6obt-assembly1_A-2  TM=1.810E-01  e=8.461E+00  Streptomyces parvulus

Sequence (278 aa):
MTAMRMLLCALALLVAVPAAADPGDVEYQFLWSEGAYLHRVALNGMTVAGDTAISISLPIYVTKYLRDGANELEVEYTSDTRVGLSVTLETRAKGPRKDQIVRFTSVTGETNGARVTKKIPFTIQLRRQTPLRLSGADREAIAALLQTYYATLARKDGAGLAKLYAKAVEQEAQIYPEGIGLFQWVLSDSLRMIATPKFRMKPFPGAALQFSVDGQVVTVTRPDQSPLVESVPMEADSAGAQPASGAEGAQAEPGLKPTSLSFKRYDGRWYLALPFGF

Organism: NCBI:txid2569760